Protein AF-E3NFJ3-F1 (afdb_monomer)

Nearest PDB structures (foldseek):
  9im6-assembly1_A  TM=4.637E-01  e=1.149E+00  Homo sapiens
  8cwy-assembly1_A  TM=2.663E-01  e=2.391E-01  synthetic construct
  8cws-assembly1_A  TM=2.718E-01  e=5.585E-01  synthetic construct
  6zwm-assembly1_B  TM=4.476E-01  e=6.543E+00  Homo sapiens
  5gm6-assembly1_G  TM=2.918E-01  e=2.684E+00  Saccharomyces cerevisiae S288C

Structure (mmCIF, N/CA/C/O backbone):
data_AF-E3NFJ3-F1
#
_entry.id   AF-E3NFJ3-F1
#
loop_
_atom_site.group_PDB
_atom_site.id
_atom_site.type_symbol
_atom_site.label_atom_id
_atom_site.label_alt_id
_atom_site.label_comp_id
_atom_site.label_asym_id
_atom_site.label_entity_id
_atom_site.label_seq_id
_atom_site.pdbx_PDB_ins_code
_atom_site.Cartn_x
_atom_site.Cartn_y
_atom_site.Cartn_z
_atom_site.occupancy
_atom_site.B_iso_or_equiv
_atom_site.auth_seq_id
_atom_site.auth_comp_id
_atom_site.auth_asym_id
_atom_site.auth_atom_id
_atom_site.pdbx_PDB_model_num
ATOM 1 N N . MET A 1 1 ? 28.070 -15.810 -30.277 1.00 41.66 1 MET A N 1
ATOM 2 C CA . MET A 1 1 ? 27.897 -14.405 -30.708 1.00 41.66 1 MET A CA 1
ATOM 3 C C . MET A 1 1 ? 27.919 -13.532 -29.461 1.00 41.66 1 MET A C 1
ATOM 5 O O . MET A 1 1 ? 27.018 -13.670 -28.642 1.00 41.66 1 MET A O 1
ATOM 9 N N . ASN A 1 2 ? 28.957 -12.712 -29.274 1.00 50.41 2 ASN A N 1
ATOM 10 C CA . ASN A 1 2 ? 29.049 -11.770 -28.152 1.00 50.41 2 ASN A CA 1
ATOM 11 C C . ASN A 1 2 ? 28.248 -10.509 -28.496 1.00 50.41 2 ASN A C 1
ATOM 13 O O . ASN A 1 2 ? 28.784 -9.581 -29.091 1.00 50.41 2 ASN A O 1
ATOM 17 N N . THR A 1 3 ? 26.953 -10.505 -28.185 1.00 58.72 3 THR A N 1
ATOM 18 C CA . THR A 1 3 ? 26.122 -9.296 -28.274 1.00 58.72 3 THR A CA 1
ATOM 19 C C . THR A 1 3 ? 26.586 -8.298 -27.212 1.00 58.72 3 THR A C 1
ATOM 21 O O . THR A 1 3 ? 26.688 -8.667 -26.040 1.00 58.72 3 THR A O 1
ATOM 24 N N . THR A 1 4 ? 26.886 -7.056 -27.595 1.00 70.38 4 THR A N 1
ATOM 25 C CA . THR A 1 4 ? 27.312 -6.019 -26.637 1.00 70.38 4 THR A CA 1
ATOM 26 C C . THR A 1 4 ? 26.112 -5.436 -25.880 1.00 70.38 4 THR A C 1
ATOM 28 O O . THR A 1 4 ? 24.972 -5.500 -26.343 1.00 70.38 4 THR A O 1
ATOM 31 N N . ILE A 1 5 ? 26.360 -4.848 -24.702 1.00 69.69 5 ILE A N 1
ATOM 32 C CA . ILE A 1 5 ? 25.340 -4.128 -23.910 1.00 69.69 5 ILE A CA 1
ATOM 33 C C . ILE A 1 5 ? 24.635 -3.071 -24.772 1.00 69.69 5 ILE A C 1
ATOM 35 O O . ILE A 1 5 ? 23.415 -2.949 -24.718 1.00 69.69 5 ILE A O 1
ATOM 39 N N . GLU A 1 6 ? 25.390 -2.347 -25.597 1.00 74.69 6 GLU A N 1
ATOM 40 C CA . GLU A 1 6 ? 24.879 -1.316 -26.506 1.00 74.69 6 GLU A CA 1
ATOM 41 C C . GLU A 1 6 ? 23.915 -1.898 -27.540 1.00 74.69 6 GLU A C 1
ATOM 43 O O . GLU A 1 6 ? 22.784 -1.438 -27.630 1.00 74.69 6 GLU A O 1
ATOM 48 N N . GLN A 1 7 ? 24.273 -3.003 -28.202 1.00 73.19 7 GLN A N 1
ATOM 49 C CA . GLN A 1 7 ? 23.385 -3.666 -29.166 1.00 73.19 7 GLN A CA 1
ATOM 50 C C . GLN A 1 7 ? 22.064 -4.130 -28.534 1.00 73.19 7 GLN A C 1
ATOM 52 O O . GLN A 1 7 ? 21.003 -4.034 -29.160 1.00 73.19 7 GLN A O 1
ATOM 57 N N . CYS A 1 8 ? 22.102 -4.616 -27.288 1.00 72.44 8 CYS A N 1
ATOM 58 C CA . CYS A 1 8 ? 20.892 -4.965 -26.537 1.00 72.44 8 CYS A CA 1
ATOM 59 C C . CYS A 1 8 ? 20.028 -3.728 -26.249 1.00 72.44 8 CYS A C 1
ATOM 61 O O . CYS A 1 8 ? 18.805 -3.775 -26.399 1.00 72.44 8 CYS A O 1
ATOM 63 N N . LEU A 1 9 ? 20.655 -2.623 -25.843 1.00 78.25 9 LEU A N 1
ATOM 64 C CA . LEU A 1 9 ? 19.973 -1.370 -25.529 1.00 78.25 9 LEU A CA 1
ATOM 65 C C . LEU A 1 9 ? 19.400 -0.687 -26.778 1.00 78.25 9 LEU A C 1
ATOM 67 O O . LEU A 1 9 ? 18.309 -0.126 -26.686 1.00 78.25 9 LEU A O 1
ATOM 71 N N . ASP A 1 10 ? 20.089 -0.746 -27.912 1.00 80.06 10 ASP A N 1
ATOM 72 C CA . ASP A 1 10 ? 19.642 -0.184 -29.192 1.00 80.06 10 ASP A CA 1
ATOM 73 C C . ASP A 1 10 ? 18.473 -0.985 -29.761 1.00 80.06 10 ASP A C 1
ATOM 75 O O . ASP A 1 10 ? 17.473 -0.419 -30.205 1.00 80.06 10 ASP A O 1
ATOM 79 N N . SER A 1 11 ? 18.547 -2.317 -29.657 1.00 76.25 11 SER A N 1
ATOM 80 C CA . SER A 1 11 ? 17.426 -3.194 -30.000 1.00 76.25 11 SER A CA 1
ATOM 81 C C . SER A 1 11 ? 16.201 -2.852 -29.152 1.00 76.25 11 SER A C 1
ATOM 83 O O . SER A 1 11 ? 15.100 -2.710 -29.680 1.00 76.25 11 SER A O 1
ATOM 85 N N . LEU A 1 12 ? 16.382 -2.673 -27.839 1.00 77.62 12 LEU A N 1
ATOM 86 C CA . LEU A 1 12 ? 15.290 -2.310 -26.937 1.00 77.62 12 LEU A CA 1
ATOM 87 C C . LEU A 1 12 ? 14.670 -0.951 -27.297 1.00 77.62 12 LEU A C 1
ATOM 89 O O . LEU A 1 12 ? 13.445 -0.853 -27.322 1.00 77.62 12 LEU A O 1
ATOM 93 N N . ASP A 1 13 ? 15.478 0.066 -27.613 1.00 79.12 13 ASP A N 1
ATOM 94 C CA . ASP A 1 13 ? 14.967 1.370 -28.066 1.00 79.12 13 ASP A CA 1
ATOM 95 C C . ASP A 1 13 ? 14.170 1.241 -29.356 1.00 79.12 13 ASP A C 1
ATOM 97 O O . ASP A 1 13 ? 13.070 1.782 -29.452 1.00 79.12 13 ASP A O 1
ATOM 101 N N . TYR A 1 14 ? 14.689 0.496 -30.334 1.00 79.00 14 TYR A N 1
ATOM 102 C CA . TYR A 1 14 ? 13.983 0.252 -31.584 1.00 79.00 14 TYR A CA 1
ATOM 103 C C . TYR A 1 14 ? 12.597 -0.356 -31.325 1.00 79.00 14 TYR A C 1
ATOM 105 O O . TYR A 1 14 ? 11.598 0.148 -31.843 1.00 79.00 14 TYR A O 1
ATOM 113 N N . TYR A 1 15 ? 12.499 -1.391 -30.488 1.00 74.31 15 TYR A N 1
ATOM 114 C CA . TYR A 1 15 ? 11.209 -2.021 -30.195 1.00 74.31 15 TYR A CA 1
ATOM 115 C C . TYR A 1 15 ? 10.278 -1.123 -29.376 1.00 74.31 15 TYR A C 1
ATOM 117 O O . TYR A 1 15 ? 9.091 -1.039 -29.695 1.00 74.31 15 TYR A O 1
ATOM 125 N N . LEU A 1 16 ? 10.786 -0.427 -28.352 1.00 75.38 16 LEU A N 1
ATOM 126 C CA . LEU A 1 16 ? 9.976 0.486 -27.539 1.00 75.38 16 LEU A CA 1
ATOM 127 C C . LEU A 1 16 ? 9.419 1.640 -28.380 1.00 75.38 16 LEU A C 1
ATOM 129 O O . LEU A 1 16 ? 8.233 1.942 -28.263 1.00 75.38 16 LEU A O 1
ATOM 133 N N . ASN A 1 17 ? 10.238 2.231 -29.252 1.00 75.44 17 ASN A N 1
ATOM 134 C CA . ASN A 1 17 ? 9.852 3.379 -30.074 1.00 75.44 17 ASN A CA 1
ATOM 135 C C . ASN A 1 17 ? 8.872 3.010 -31.188 1.00 75.44 17 ASN A C 1
ATOM 137 O O . ASN A 1 17 ? 7.963 3.781 -31.480 1.00 75.44 17 ASN A O 1
ATOM 141 N N . ASN A 1 18 ? 9.045 1.847 -31.819 1.00 72.06 18 ASN A N 1
ATOM 142 C CA . ASN A 1 18 ? 8.205 1.477 -32.954 1.00 72.06 18 ASN A CA 1
ATOM 143 C C . ASN A 1 18 ? 6.936 0.738 -32.522 1.00 72.06 18 ASN A C 1
ATOM 145 O O . ASN A 1 18 ? 5.888 0.899 -33.145 1.00 72.06 18 ASN A O 1
ATOM 149 N N . TRP A 1 19 ? 7.035 -0.162 -31.540 1.00 66.88 19 TRP A N 1
ATOM 150 C CA . TRP A 1 19 ? 5.974 -1.139 -31.259 1.00 66.88 19 TRP A CA 1
ATOM 151 C C . TRP A 1 19 ? 5.353 -0.951 -29.874 1.00 66.88 19 TRP A C 1
ATOM 153 O O . TRP A 1 19 ? 4.269 -1.478 -29.618 1.00 66.88 19 TRP A O 1
ATOM 163 N N . GLY A 1 20 ? 5.998 -0.194 -28.980 1.00 66.25 20 GLY A N 1
ATOM 164 C CA . GLY A 1 20 ? 5.575 -0.085 -27.589 1.00 66.25 20 GLY A CA 1
ATOM 165 C C . GLY A 1 20 ? 5.581 -1.439 -26.865 1.00 66.25 20 GLY A C 1
ATOM 166 O O . GLY A 1 20 ? 6.017 -2.455 -27.400 1.00 66.25 20 GLY A O 1
ATOM 167 N N . PHE A 1 21 ? 5.066 -1.497 -25.635 1.00 64.19 21 PHE A N 1
ATOM 168 C CA . PHE A 1 21 ? 5.011 -2.726 -24.824 1.00 64.19 21 PHE A CA 1
ATOM 169 C C . PHE A 1 21 ? 3.897 -3.687 -25.281 1.00 64.19 21 PHE A C 1
ATOM 171 O O . PHE A 1 21 ? 2.962 -4.017 -24.548 1.00 64.19 21 PHE A O 1
ATOM 178 N N . GLN A 1 22 ? 3.968 -4.143 -26.527 1.00 62.28 22 GLN A N 1
ATOM 179 C CA . GLN A 1 22 ? 3.107 -5.211 -27.018 1.00 62.28 22 GLN A CA 1
ATOM 180 C C . GLN A 1 22 ? 3.568 -6.562 -26.455 1.00 62.28 22 GLN A C 1
ATOM 182 O O . GLN A 1 22 ? 4.749 -6.912 -26.523 1.00 62.28 22 GLN A O 1
ATOM 187 N N . HIS A 1 23 ? 2.601 -7.332 -25.939 1.00 56.50 23 HIS A N 1
ATOM 188 C CA . HIS A 1 23 ? 2.754 -8.661 -25.324 1.00 56.50 23 HIS A CA 1
ATOM 189 C C . HIS A 1 23 ? 3.773 -9.567 -26.026 1.00 56.50 23 HIS A C 1
ATOM 191 O O . HIS A 1 23 ? 4.557 -10.252 -25.379 1.00 56.50 23 HIS A O 1
ATOM 197 N N . LYS A 1 24 ? 3.741 -9.602 -27.364 1.00 60.72 24 LYS A N 1
ATOM 198 C CA . LYS A 1 24 ? 4.475 -10.592 -28.159 1.00 60.72 24 LYS A CA 1
ATOM 199 C C . LYS A 1 24 ? 5.973 -10.307 -28.293 1.00 60.72 24 LYS A C 1
ATOM 201 O O . LYS A 1 24 ? 6.696 -11.218 -28.676 1.00 60.72 24 LYS A O 1
ATOM 206 N N . THR A 1 25 ? 6.435 -9.095 -27.975 1.00 61.94 25 THR A N 1
ATOM 207 C CA . THR A 1 25 ? 7.795 -8.674 -28.350 1.00 61.94 25 THR A CA 1
ATOM 208 C C . THR A 1 25 ? 8.612 -8.190 -27.161 1.00 61.94 25 THR A C 1
ATOM 210 O O . THR A 1 25 ? 9.701 -8.702 -26.932 1.00 61.94 25 THR A O 1
ATOM 213 N N . ILE A 1 26 ? 8.102 -7.260 -26.347 1.00 65.69 26 ILE A N 1
ATOM 214 C CA . ILE A 1 26 ? 8.951 -6.612 -25.330 1.00 65.69 26 ILE A CA 1
ATOM 215 C C . ILE A 1 26 ? 9.138 -7.465 -24.075 1.00 65.69 26 ILE A C 1
ATOM 217 O O . ILE A 1 26 ? 10.261 -7.581 -23.590 1.00 65.69 26 ILE A O 1
ATOM 221 N N . ALA A 1 27 ? 8.082 -8.106 -23.570 1.00 66.56 27 ALA A N 1
ATOM 222 C CA . ALA A 1 27 ? 8.189 -8.969 -22.393 1.00 66.56 27 ALA A CA 1
ATOM 223 C C . ALA A 1 27 ? 9.179 -10.140 -22.606 1.00 66.56 27 ALA A C 1
ATOM 225 O O . ALA A 1 27 ? 10.063 -10.313 -21.765 1.00 66.56 27 ALA A O 1
ATOM 226 N N . PRO A 1 28 ? 9.151 -10.876 -23.741 1.00 67.44 28 PRO A N 1
ATOM 227 C CA . PRO A 1 28 ? 10.162 -11.893 -24.043 1.00 67.44 28 PRO A CA 1
ATOM 228 C C . PRO A 1 28 ? 11.580 -11.338 -24.202 1.00 67.44 28 PRO A C 1
ATOM 230 O O . PRO A 1 28 ? 12.531 -12.003 -23.803 1.00 67.44 28 PRO A O 1
ATOM 233 N N . LEU A 1 29 ? 11.744 -10.133 -24.763 1.00 65.12 29 LEU A N 1
ATOM 234 C CA . LEU A 1 29 ? 13.059 -9.496 -24.890 1.00 65.12 29 LEU A CA 1
ATOM 235 C C . LEU A 1 29 ? 13.643 -9.158 -23.520 1.00 65.12 29 LEU A C 1
ATOM 237 O O . LEU A 1 29 ? 14.787 -9.502 -23.239 1.00 65.12 29 LEU A O 1
ATOM 241 N N . VAL A 1 30 ? 12.849 -8.540 -22.647 1.00 65.75 30 VAL A N 1
ATOM 242 C CA . VAL A 1 30 ? 13.262 -8.224 -21.276 1.00 65.75 30 VAL A CA 1
ATOM 243 C C . VAL A 1 30 ? 13.543 -9.497 -20.479 1.00 65.75 30 VAL A C 1
ATOM 245 O O . VAL A 1 30 ? 14.563 -9.577 -19.800 1.00 65.75 30 VAL A O 1
ATOM 248 N N . TYR A 1 31 ? 12.689 -10.514 -20.600 1.00 66.44 31 TYR A N 1
ATOM 249 C CA . TYR A 1 31 ? 12.883 -11.805 -19.942 1.00 66.44 31 TYR A CA 1
ATOM 250 C C . TYR A 1 31 ? 14.124 -12.541 -20.468 1.00 66.44 31 TYR A C 1
ATOM 252 O O . TYR A 1 31 ? 14.910 -13.081 -19.697 1.00 66.44 31 TYR A O 1
ATOM 260 N N . GLY A 1 32 ? 14.367 -12.504 -21.779 1.00 63.25 32 GLY A N 1
ATOM 261 C CA . GLY A 1 32 ? 15.580 -13.044 -22.389 1.00 63.25 32 GLY A CA 1
ATOM 262 C C . GLY A 1 32 ? 16.844 -12.309 -21.940 1.00 63.25 32 GLY A C 1
ATOM 263 O O . GLY A 1 32 ? 17.877 -12.946 -21.737 1.00 63.25 32 GLY A O 1
ATOM 264 N N . ILE A 1 33 ? 16.772 -10.988 -21.740 1.00 63.41 33 ILE A N 1
ATOM 265 C CA . ILE A 1 33 ? 17.858 -10.206 -21.135 1.00 63.41 33 ILE A CA 1
ATOM 266 C C . ILE A 1 33 ? 18.063 -10.650 -19.683 1.00 63.41 33 ILE A C 1
ATOM 268 O O . ILE A 1 33 ? 19.189 -10.978 -19.329 1.00 63.41 33 ILE A O 1
ATOM 272 N N . HIS A 1 34 ? 17.000 -10.760 -18.883 1.00 63.62 34 HIS A N 1
ATOM 273 C CA . HIS A 1 34 ? 17.054 -11.233 -17.495 1.00 63.62 34 HIS A CA 1
ATOM 274 C C . HIS A 1 34 ? 17.707 -12.624 -17.366 1.00 63.62 34 HIS A C 1
ATOM 276 O O . HIS A 1 34 ? 18.658 -12.785 -16.605 1.00 63.62 34 HIS A O 1
ATOM 282 N N . LEU A 1 35 ? 17.299 -13.597 -18.188 1.00 62.97 35 LEU A N 1
ATOM 283 C CA . LEU A 1 35 ? 17.881 -14.947 -18.201 1.00 62.97 35 LEU A CA 1
ATOM 284 C C . LEU A 1 35 ? 19.352 -14.979 -18.646 1.00 62.97 35 LEU A C 1
ATOM 286 O O . LEU A 1 35 ? 20.128 -15.819 -18.190 1.00 62.97 35 LEU A O 1
ATOM 290 N N . LYS A 1 36 ? 19.755 -14.094 -19.566 1.00 56.88 36 LYS A N 1
ATOM 291 C CA . LYS A 1 36 ? 21.165 -13.956 -19.970 1.00 56.88 36 LYS A CA 1
ATOM 292 C C . LYS A 1 36 ? 22.000 -13.267 -18.893 1.00 56.88 36 LYS A C 1
ATOM 294 O O . LYS A 1 36 ? 23.184 -13.563 -18.759 1.00 56.88 36 LYS A O 1
ATOM 299 N N . VAL A 1 37 ? 21.379 -12.370 -18.136 1.00 56.59 37 VAL A N 1
ATOM 300 C CA . VAL A 1 37 ? 21.983 -11.611 -17.042 1.00 56.59 37 VAL A CA 1
ATOM 301 C C . VAL A 1 37 ? 22.321 -12.525 -15.861 1.00 56.59 37 VAL A C 1
ATOM 303 O O . VAL A 1 37 ? 23.431 -12.443 -15.344 1.00 56.59 37 VAL A O 1
ATOM 306 N N . GLU A 1 38 ? 21.459 -13.478 -15.503 1.00 55.44 38 GLU A N 1
ATOM 307 C CA . GLU A 1 38 ? 21.757 -14.471 -14.451 1.00 55.44 38 GLU A CA 1
ATOM 308 C C . GLU A 1 38 ? 23.003 -15.337 -14.736 1.00 55.44 38 GLU A C 1
ATOM 310 O O . GLU A 1 38 ? 23.510 -16.010 -13.842 1.00 55.44 38 GLU A O 1
ATOM 315 N N . ARG A 1 39 ? 23.518 -15.327 -15.974 1.00 53.91 39 ARG A N 1
ATOM 316 C CA . ARG A 1 39 ? 24.605 -16.199 -16.442 1.00 53.91 39 ARG A CA 1
ATOM 317 C C . ARG A 1 39 ? 25.907 -15.464 -16.812 1.00 53.91 39 ARG A C 1
ATOM 319 O O . ARG A 1 39 ? 26.784 -16.095 -17.399 1.00 53.91 39 ARG A O 1
ATOM 326 N N . ALA A 1 40 ? 26.053 -14.163 -16.527 1.00 51.78 40 ALA A N 1
ATOM 327 C CA . ALA A 1 40 ? 27.181 -13.342 -17.011 1.00 51.78 40 ALA A CA 1
ATOM 328 C C . ALA A 1 40 ? 27.872 -12.479 -15.926 1.00 51.78 40 ALA A C 1
ATOM 330 O O . ALA A 1 40 ? 27.397 -12.374 -14.802 1.00 51.78 40 ALA A O 1
ATOM 331 N N . THR A 1 41 ? 29.004 -11.843 -16.272 1.00 50.97 41 THR A N 1
ATOM 332 C CA . THR A 1 41 ? 29.883 -11.082 -15.349 1.00 50.97 41 THR A CA 1
ATOM 333 C C . THR A 1 41 ? 29.580 -9.573 -15.250 1.00 50.97 41 THR A C 1
ATOM 335 O O . THR A 1 41 ? 30.045 -8.930 -14.317 1.00 50.97 41 THR A O 1
ATOM 338 N N . TYR A 1 42 ? 28.775 -8.992 -16.159 1.00 55.03 42 TYR A N 1
ATOM 339 C CA . TYR A 1 42 ? 28.369 -7.563 -16.127 1.00 55.03 42 TYR A CA 1
ATOM 340 C C . TYR A 1 42 ? 26.842 -7.324 -16.234 1.00 55.03 42 TYR A C 1
ATOM 342 O O . TYR A 1 42 ? 26.387 -6.560 -17.090 1.00 55.03 42 TYR A O 1
ATOM 350 N N . PRO A 1 43 ? 26.001 -7.963 -15.403 1.00 70.69 43 PRO A N 1
ATOM 351 C CA . PRO A 1 43 ? 24.593 -8.158 -15.750 1.00 70.69 43 PRO A CA 1
ATOM 352 C C . PRO A 1 43 ? 23.679 -7.036 -15.272 1.00 70.69 43 PRO A C 1
ATOM 354 O O . PRO A 1 43 ? 22.726 -6.640 -15.937 1.00 70.69 43 PRO A O 1
ATOM 357 N N . GLU A 1 44 ? 23.988 -6.508 -14.098 1.00 77.12 44 GLU A N 1
ATOM 358 C CA . GLU A 1 44 ? 23.056 -5.694 -13.335 1.00 77.12 44 GLU A CA 1
ATOM 359 C C . GLU A 1 44 ? 22.985 -4.252 -13.859 1.00 77.12 44 GLU A C 1
ATOM 361 O O . GLU A 1 44 ? 21.918 -3.644 -13.891 1.00 77.12 44 GLU A O 1
ATOM 366 N N . GLU A 1 45 ? 24.097 -3.724 -14.381 1.00 80.94 45 GLU A N 1
ATOM 367 C CA . GLU A 1 45 ? 24.129 -2.413 -15.042 1.00 80.94 45 GLU A CA 1
ATOM 368 C C . GLU A 1 45 ? 23.260 -2.390 -16.307 1.00 80.94 45 GLU A C 1
ATOM 370 O O . GLU A 1 45 ? 22.551 -1.416 -16.570 1.00 80.94 45 GLU A O 1
ATOM 375 N N . LEU A 1 46 ? 23.273 -3.483 -17.079 1.00 78.31 46 LEU A N 1
ATOM 376 C CA . LEU A 1 46 ? 22.393 -3.641 -18.233 1.00 78.31 46 LEU A CA 1
ATOM 377 C C . LEU A 1 46 ? 20.926 -3.681 -17.784 1.00 78.31 46 LEU A C 1
ATOM 379 O O . LEU A 1 46 ? 20.107 -2.982 -18.376 1.00 78.31 46 LEU A O 1
ATOM 383 N N . MET A 1 47 ? 20.600 -4.410 -16.711 1.00 79.44 47 MET A N 1
ATOM 384 C CA . MET A 1 47 ? 19.233 -4.475 -16.172 1.00 79.44 47 MET A CA 1
ATOM 385 C C . MET A 1 47 ? 18.708 -3.110 -15.727 1.00 79.44 47 MET A C 1
ATOM 387 O O . MET A 1 47 ? 17.573 -2.756 -16.046 1.00 79.44 47 MET A O 1
ATOM 391 N N . ILE A 1 48 ? 19.537 -2.310 -15.057 1.00 85.81 48 ILE A N 1
ATOM 392 C CA . ILE A 1 48 ? 19.170 -0.956 -14.620 1.00 85.81 48 ILE A CA 1
ATOM 393 C C . ILE A 1 48 ? 18.944 -0.040 -15.824 1.00 85.81 48 ILE A C 1
ATOM 395 O O . ILE A 1 48 ? 17.947 0.684 -15.871 1.00 85.81 48 ILE A O 1
ATOM 399 N N . LYS A 1 49 ? 19.817 -0.101 -16.838 1.00 85.81 49 LYS A N 1
ATOM 400 C CA . LYS A 1 49 ? 19.646 0.669 -18.081 1.00 85.81 49 LYS A CA 1
ATOM 401 C C . LYS A 1 49 ? 18.389 0.243 -18.844 1.00 85.81 49 LYS A C 1
ATOM 403 O O . LYS A 1 49 ? 17.646 1.109 -19.309 1.00 85.81 49 LYS A O 1
ATOM 408 N N . CYS A 1 50 ? 18.110 -1.058 -18.927 1.00 80.75 50 CYS A N 1
ATOM 409 C CA . CYS A 1 50 ? 16.884 -1.590 -19.519 1.00 80.75 50 CYS A CA 1
ATOM 410 C C . CYS A 1 50 ? 15.641 -1.103 -18.767 1.00 80.75 50 CYS A C 1
ATOM 412 O O . CYS A 1 50 ? 14.743 -0.546 -19.395 1.00 80.75 50 CYS A O 1
ATOM 414 N N . LEU A 1 51 ? 15.611 -1.225 -17.435 1.00 85.94 51 LEU A N 1
ATOM 415 C CA . LEU A 1 51 ? 14.524 -0.706 -16.599 1.00 85.94 51 LEU A CA 1
ATOM 416 C C . LEU A 1 51 ? 14.319 0.796 -16.836 1.00 85.94 51 LEU A C 1
ATOM 418 O O . LEU A 1 51 ? 13.195 1.254 -17.038 1.00 85.94 51 LEU A O 1
ATOM 422 N N . GLY A 1 52 ? 15.409 1.556 -16.905 1.00 87.81 52 GLY A N 1
ATOM 423 C CA . GLY A 1 52 ? 15.378 2.979 -17.207 1.00 87.81 52 GLY A CA 1
ATOM 424 C C . GLY A 1 52 ? 14.766 3.321 -18.570 1.00 87.81 52 GLY A C 1
ATOM 425 O O . GLY A 1 52 ? 14.024 4.301 -18.670 1.00 87.81 52 GLY A O 1
ATOM 426 N N . LYS A 1 53 ? 15.044 2.527 -19.611 1.00 84.38 53 LYS A N 1
ATOM 427 C CA . LYS A 1 53 ? 14.444 2.676 -20.952 1.00 84.38 53 LYS A CA 1
ATOM 428 C C . LYS A 1 53 ? 12.962 2.306 -20.960 1.00 84.38 53 LYS A C 1
ATOM 430 O O . LYS A 1 53 ? 12.152 3.051 -21.506 1.00 84.38 53 LYS A O 1
ATOM 435 N N . VAL A 1 54 ? 12.592 1.220 -20.281 1.00 80.81 54 VAL A N 1
ATOM 436 C CA . VAL A 1 54 ? 11.192 0.809 -20.103 1.00 80.81 54 VAL A CA 1
ATOM 437 C C . VAL A 1 54 ? 10.374 1.911 -19.419 1.00 80.81 54 VAL A C 1
ATOM 439 O O . VAL A 1 54 ? 9.300 2.265 -19.900 1.00 80.81 54 VAL A O 1
ATOM 442 N N . ILE A 1 55 ? 10.897 2.503 -18.341 1.00 84.38 55 ILE A N 1
ATOM 443 C CA . ILE A 1 55 ? 10.239 3.604 -17.623 1.00 84.38 55 ILE A CA 1
ATOM 444 C C . ILE A 1 55 ? 10.061 4.837 -18.520 1.00 84.38 55 ILE A C 1
ATOM 446 O O . ILE A 1 55 ? 9.001 5.457 -18.495 1.00 84.38 55 ILE A O 1
ATOM 450 N N . LYS A 1 56 ? 11.060 5.186 -19.339 1.00 81.75 56 LYS A N 1
ATOM 451 C CA . LYS A 1 56 ? 10.934 6.297 -20.299 1.00 81.75 56 LYS A CA 1
ATOM 452 C C . LYS A 1 56 ? 9.829 6.040 -21.324 1.00 81.75 56 LYS A C 1
ATOM 454 O O . LYS A 1 56 ? 8.999 6.908 -21.557 1.00 81.75 56 LYS A O 1
ATOM 459 N N . ALA A 1 57 ? 9.772 4.839 -21.896 1.00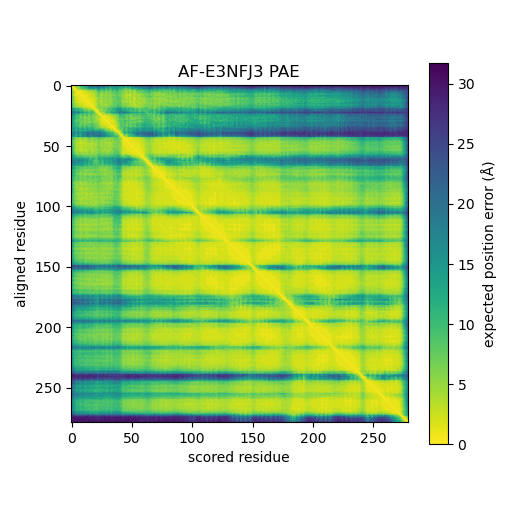 76.62 57 ALA A N 1
ATOM 460 C CA . ALA A 1 57 ? 8.722 4.482 -22.850 1.00 76.62 57 ALA A CA 1
ATOM 461 C C . ALA A 1 57 ? 7.317 4.520 -22.224 1.00 76.62 57 ALA A C 1
ATOM 463 O O . ALA A 1 57 ? 6.347 4.913 -22.875 1.00 76.62 57 ALA A O 1
ATOM 464 N N . ILE A 1 58 ? 7.206 4.134 -20.950 1.00 74.81 58 ILE A N 1
ATOM 465 C CA . ILE A 1 58 ? 5.982 4.280 -20.161 1.00 74.81 58 ILE A CA 1
ATOM 466 C C . ILE A 1 58 ? 5.563 5.758 -20.054 1.00 74.81 58 ILE A C 1
ATOM 468 O O . ILE A 1 58 ? 4.391 6.068 -20.274 1.00 74.81 58 ILE A O 1
ATOM 472 N N . ASP A 1 59 ? 6.505 6.652 -19.739 1.00 73.88 59 ASP A N 1
ATOM 473 C CA . ASP A 1 59 ? 6.260 8.094 -19.572 1.00 73.88 59 ASP A CA 1
ATOM 474 C C . ASP A 1 59 ? 5.775 8.757 -20.872 1.00 73.88 59 ASP A C 1
ATOM 476 O O . ASP A 1 59 ? 4.866 9.583 -20.852 1.00 73.88 59 ASP A O 1
ATOM 480 N N . TYR A 1 60 ? 6.277 8.306 -22.026 1.00 71.50 60 TYR A N 1
ATOM 481 C CA . TYR A 1 60 ? 5.844 8.777 -23.349 1.00 71.50 60 TYR A CA 1
ATOM 482 C C . TYR A 1 60 ? 4.453 8.283 -23.789 1.00 71.50 60 TYR A C 1
ATOM 484 O O . TYR A 1 60 ? 4.057 8.468 -24.938 1.00 71.50 60 TYR A O 1
ATOM 492 N N . GLY A 1 61 ? 3.673 7.678 -22.888 1.00 62.59 61 GLY A N 1
ATOM 493 C CA . GLY A 1 61 ? 2.263 7.380 -23.139 1.00 62.59 61 GLY A CA 1
ATOM 494 C C . GLY A 1 61 ? 2.025 6.145 -24.004 1.00 62.59 61 GLY A C 1
ATOM 495 O O . GLY A 1 61 ? 0.959 6.021 -24.614 1.00 62.59 61 GLY A O 1
ATOM 496 N N . THR A 1 62 ? 2.984 5.214 -24.041 1.00 63.38 62 THR A N 1
ATOM 497 C CA . THR A 1 62 ? 2.836 3.940 -24.755 1.00 63.38 62 THR A CA 1
ATOM 498 C C . THR A 1 62 ? 1.514 3.258 -24.372 1.00 63.38 62 THR A C 1
ATOM 500 O O . THR A 1 62 ? 1.248 2.972 -23.200 1.00 63.38 62 THR A O 1
ATOM 503 N N . LYS A 1 63 ? 0.647 3.011 -25.364 1.00 58.72 63 LYS A N 1
ATOM 504 C CA . LYS A 1 63 ? -0.661 2.375 -25.154 1.00 58.72 63 LYS A CA 1
ATOM 505 C C . LYS A 1 63 ? -0.490 0.859 -25.054 1.00 58.72 63 LYS A C 1
ATOM 507 O O . LYS A 1 63 ? -0.155 0.186 -26.022 1.00 58.72 63 LYS A O 1
ATOM 512 N N . PHE A 1 64 ? -0.734 0.323 -23.863 1.00 59.12 64 PHE A N 1
ATOM 513 C CA . PHE A 1 64 ? -0.730 -1.114 -23.604 1.00 59.12 64 PHE A CA 1
ATOM 514 C C . PHE A 1 64 ? -2.075 -1.703 -24.030 1.00 59.12 64 PHE A C 1
ATOM 516 O O . PHE A 1 64 ? -3.068 -1.539 -23.324 1.00 59.12 64 PHE A O 1
ATOM 523 N N . ASN A 1 65 ? -2.113 -2.397 -25.168 1.00 54.34 65 ASN A N 1
ATOM 524 C CA . ASN A 1 65 ? -3.323 -3.104 -25.609 1.00 54.34 65 ASN A CA 1
ATOM 525 C C . ASN A 1 65 ? -3.646 -4.312 -24.712 1.00 54.34 65 ASN A C 1
ATOM 527 O O . ASN A 1 65 ? -4.789 -4.749 -24.643 1.00 54.34 65 ASN A O 1
ATOM 531 N N . TYR A 1 66 ? -2.643 -4.832 -24.000 1.00 63.59 66 TYR A N 1
ATOM 532 C CA . TYR A 1 66 ? -2.790 -5.898 -23.021 1.00 63.59 66 TYR A CA 1
ATOM 533 C C . TYR A 1 66 ? -1.815 -5.641 -21.867 1.00 63.59 66 TYR A C 1
ATOM 535 O O . TYR A 1 66 ? -0.616 -5.469 -22.078 1.00 63.59 66 TYR A O 1
ATOM 543 N N . VAL A 1 67 ? -2.355 -5.488 -20.656 1.00 69.50 67 VAL A N 1
ATOM 544 C CA . VAL A 1 67 ? -1.637 -4.887 -19.516 1.00 69.50 67 VAL A CA 1
ATOM 545 C C . VAL A 1 67 ? -0.958 -5.903 -18.601 1.00 69.50 67 VAL A C 1
ATOM 547 O O . VAL A 1 67 ? -0.097 -5.513 -17.818 1.00 69.50 67 VAL A O 1
ATOM 550 N N . ARG A 1 68 ? -1.302 -7.192 -18.693 1.00 73.94 68 ARG A N 1
ATOM 551 C CA . ARG A 1 68 ? -0.827 -8.227 -17.764 1.00 73.94 68 ARG A CA 1
ATOM 552 C C . ARG A 1 68 ? 0.694 -8.402 -17.793 1.00 73.94 68 ARG A C 1
ATOM 554 O O . ARG A 1 68 ? 1.339 -8.340 -16.756 1.00 73.94 68 ARG A O 1
ATOM 561 N N . GLU A 1 69 ? 1.264 -8.586 -18.968 1.00 72.94 69 GLU A N 1
ATOM 562 C CA . GLU A 1 69 ? 2.670 -8.917 -19.213 1.00 72.94 69 GLU A CA 1
ATOM 563 C C . GLU A 1 69 ? 3.570 -7.719 -18.970 1.00 72.94 69 GLU A C 1
ATOM 565 O O . GLU A 1 69 ? 4.589 -7.907 -18.320 1.00 72.94 69 GLU A O 1
ATOM 570 N N . PRO A 1 70 ? 3.201 -6.486 -19.369 1.00 72.06 70 PRO A N 1
ATOM 571 C CA . PRO A 1 70 ? 3.905 -5.301 -18.901 1.00 72.06 70 PRO A CA 1
ATOM 572 C C . PRO A 1 70 ? 4.037 -5.254 -17.375 1.00 72.06 70 PRO A C 1
ATOM 574 O O . PRO A 1 70 ? 5.123 -4.977 -16.873 1.00 72.06 70 PRO A O 1
ATOM 577 N N . PHE A 1 71 ? 2.966 -5.556 -16.631 1.00 77.69 71 PHE A N 1
ATOM 578 C CA . PHE A 1 71 ? 3.036 -5.582 -15.170 1.00 77.69 71 PHE A CA 1
ATOM 579 C C . PHE A 1 71 ? 3.867 -6.748 -14.646 1.00 77.69 71 PHE A C 1
ATOM 581 O O . PHE A 1 71 ? 4.729 -6.501 -13.816 1.00 77.69 71 PHE A O 1
ATOM 588 N N . LEU A 1 72 ? 3.685 -7.965 -15.162 1.00 78.19 72 LEU A N 1
ATOM 589 C CA . LEU A 1 72 ? 4.504 -9.127 -14.803 1.00 78.19 72 LEU A CA 1
ATOM 590 C 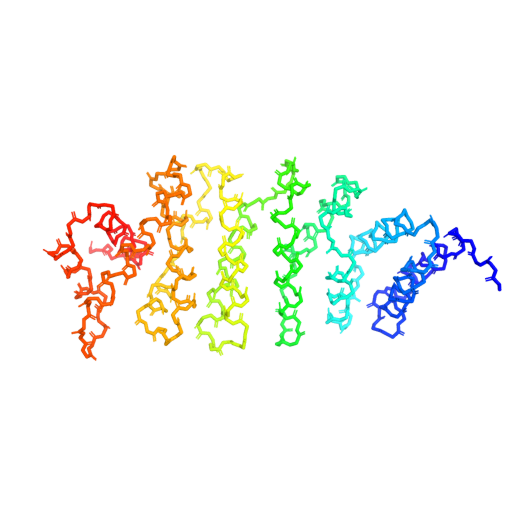C . LEU A 1 72 ? 6.000 -8.851 -15.026 1.00 78.19 72 LEU A C 1
ATOM 592 O O . LEU A 1 72 ? 6.797 -8.979 -14.104 1.00 78.19 72 LEU A O 1
ATOM 596 N N . THR A 1 73 ? 6.374 -8.383 -16.217 1.00 75.62 73 THR A N 1
ATOM 597 C CA . THR A 1 73 ? 7.760 -8.048 -16.561 1.00 75.62 73 THR A CA 1
ATOM 598 C C . THR A 1 73 ? 8.323 -6.961 -15.650 1.00 75.62 73 THR A C 1
ATOM 600 O O . THR A 1 73 ? 9.449 -7.084 -15.180 1.00 75.62 73 THR A O 1
ATOM 603 N N . LEU A 1 74 ? 7.558 -5.903 -15.363 1.00 80.50 74 LEU A N 1
ATOM 604 C CA . LEU A 1 74 ? 7.986 -4.874 -14.413 1.00 80.50 74 LEU A CA 1
ATOM 605 C C . LEU A 1 74 ? 8.142 -5.433 -12.997 1.00 80.50 74 LEU A C 1
ATOM 607 O O . LEU A 1 74 ? 9.106 -5.088 -12.322 1.00 80.50 74 LEU A O 1
ATOM 611 N N . THR A 1 75 ? 7.224 -6.291 -12.550 1.00 82.31 75 THR A N 1
ATOM 612 C CA . THR A 1 75 ? 7.308 -6.963 -11.252 1.00 82.31 75 THR A CA 1
ATOM 613 C C . THR A 1 75 ? 8.580 -7.802 -11.145 1.00 82.31 75 THR A C 1
ATOM 615 O O . THR A 1 75 ? 9.224 -7.761 -10.102 1.00 82.31 75 THR A O 1
ATOM 618 N N . ASP A 1 76 ? 8.973 -8.517 -12.197 1.00 77.44 76 ASP A N 1
ATOM 619 C CA . ASP A 1 76 ? 10.187 -9.344 -12.194 1.00 77.44 76 ASP A CA 1
ATOM 620 C C . ASP A 1 76 ? 11.468 -8.497 -12.271 1.00 77.44 76 ASP A C 1
ATOM 622 O O . ASP A 1 76 ? 12.472 -8.806 -11.630 1.00 77.44 76 ASP A O 1
ATOM 626 N N . LEU A 1 77 ? 11.425 -7.384 -13.010 1.00 79.25 77 LEU A N 1
ATOM 627 C CA . LEU A 1 77 ? 12.543 -6.448 -13.119 1.00 79.25 77 LEU A CA 1
ATOM 628 C C . LEU A 1 77 ? 12.810 -5.662 -11.836 1.00 79.25 77 LEU A C 1
ATOM 630 O O . LEU A 1 77 ? 13.955 -5.288 -11.592 1.00 79.25 77 LEU A O 1
ATOM 634 N N . ILE A 1 78 ? 11.773 -5.340 -11.066 1.00 85.94 78 ILE A N 1
ATOM 635 C CA . ILE A 1 78 ? 11.863 -4.382 -9.964 1.00 85.94 78 ILE A CA 1
ATOM 636 C C . ILE A 1 78 ? 12.133 -5.083 -8.632 1.00 85.94 78 ILE A C 1
ATOM 638 O O . ILE A 1 78 ? 11.291 -5.814 -8.100 1.00 85.94 78 ILE A O 1
ATOM 642 N N . ASP A 1 79 ? 13.284 -4.747 -8.058 1.00 86.38 79 ASP A N 1
ATOM 643 C CA . ASP A 1 79 ? 13.688 -5.011 -6.680 1.00 86.38 79 ASP A CA 1
ATOM 644 C C . ASP A 1 79 ? 14.294 -3.743 -6.049 1.00 86.38 79 ASP A C 1
ATOM 646 O O . ASP A 1 79 ? 14.516 -2.738 -6.731 1.00 86.38 79 ASP A O 1
ATOM 650 N N . GLU A 1 80 ? 14.544 -3.781 -4.739 1.00 87.50 80 GLU A N 1
ATOM 651 C CA . GLU A 1 80 ? 15.071 -2.635 -3.987 1.00 87.50 80 GLU A CA 1
ATOM 652 C C . GLU A 1 80 ? 16.402 -2.124 -4.561 1.00 87.50 80 GLU A C 1
ATOM 654 O O . GLU A 1 80 ? 16.568 -0.922 -4.772 1.00 87.50 80 GLU A O 1
ATOM 659 N N . HIS A 1 81 ? 17.322 -3.035 -4.893 1.00 88.56 81 HIS A N 1
ATOM 660 C CA . HIS A 1 81 ? 18.637 -2.695 -5.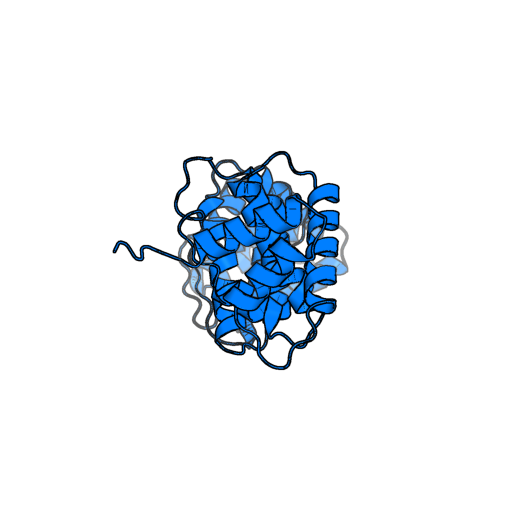435 1.00 88.56 81 HIS A CA 1
ATOM 661 C C . HIS A 1 81 ? 18.514 -1.899 -6.745 1.00 88.56 81 HIS A C 1
ATOM 663 O O . HIS A 1 81 ? 19.163 -0.865 -6.926 1.00 88.56 81 HIS A O 1
ATOM 669 N N . ARG A 1 82 ? 17.633 -2.320 -7.654 1.00 90.06 82 ARG A N 1
ATOM 670 C CA . ARG A 1 82 ? 17.409 -1.632 -8.934 1.00 90.06 82 ARG A CA 1
ATOM 671 C C . ARG A 1 82 ? 16.650 -0.324 -8.764 1.00 90.06 82 ARG A C 1
ATOM 673 O O . ARG A 1 82 ? 16.971 0.647 -9.451 1.00 90.06 82 ARG A O 1
ATOM 680 N N . LEU A 1 83 ? 15.689 -0.257 -7.839 1.00 92.25 83 LEU A N 1
ATOM 681 C CA . LEU A 1 83 ? 14.955 0.979 -7.535 1.00 92.25 83 LEU A CA 1
ATOM 682 C C . LEU A 1 83 ? 15.870 2.078 -6.979 1.00 92.25 83 LEU A C 1
ATOM 684 O O . LEU A 1 83 ? 15.673 3.253 -7.297 1.00 92.25 83 LEU A O 1
ATOM 688 N N . GLN A 1 84 ? 16.893 1.708 -6.208 1.00 92.12 84 GLN A N 1
ATOM 689 C CA . GLN A 1 84 ? 17.909 2.641 -5.710 1.00 92.12 84 GLN A CA 1
ATOM 690 C C . GLN A 1 84 ? 18.805 3.197 -6.823 1.00 92.12 84 GLN A C 1
ATOM 692 O O . GLN A 1 84 ? 19.291 4.324 -6.717 1.00 92.12 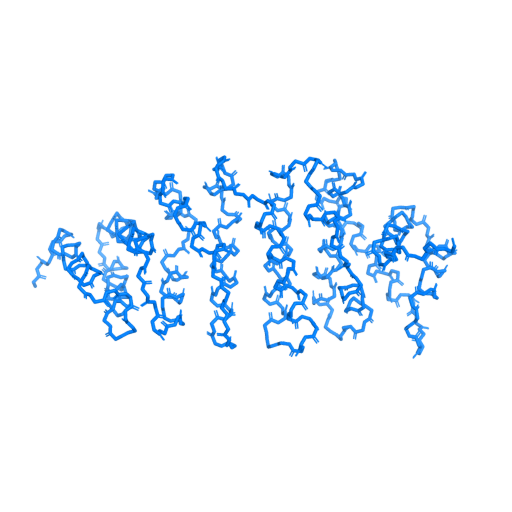84 GLN A O 1
ATOM 697 N N . ARG A 1 85 ? 19.000 2.435 -7.905 1.00 93.56 85 ARG A N 1
ATOM 698 C CA . ARG A 1 85 ? 19.942 2.771 -8.983 1.00 93.56 85 ARG A CA 1
ATOM 699 C C . ARG A 1 85 ? 19.305 3.437 -10.204 1.00 93.56 85 ARG A C 1
ATOM 701 O O . ARG A 1 85 ? 20.031 3.983 -11.033 1.00 93.56 85 ARG A O 1
ATOM 708 N N . ILE A 1 86 ? 17.976 3.459 -10.310 1.00 92.50 86 ILE A N 1
ATOM 709 C CA . ILE A 1 86 ? 17.281 4.308 -11.289 1.00 92.50 86 ILE A CA 1
ATOM 710 C C . ILE A 1 86 ? 17.263 5.779 -10.851 1.00 92.50 86 ILE A C 1
ATOM 712 O O . ILE A 1 86 ? 17.257 6.125 -9.662 1.00 92.50 86 ILE A O 1
ATOM 716 N N . THR A 1 87 ? 17.225 6.679 -11.830 1.00 92.44 87 THR A N 1
ATOM 717 C CA . THR A 1 87 ? 17.284 8.122 -11.579 1.00 92.44 87 THR A CA 1
ATOM 718 C C . THR A 1 87 ? 16.028 8.628 -10.852 1.00 92.44 87 THR A C 1
ATOM 720 O O . THR A 1 87 ? 14.950 8.038 -10.978 1.00 92.44 87 THR A O 1
ATOM 723 N N . PRO A 1 88 ? 16.100 9.769 -10.136 1.00 92.25 88 PRO A N 1
ATOM 724 C CA . PRO A 1 88 ? 14.915 10.394 -9.542 1.00 92.25 88 PRO A CA 1
ATOM 725 C C . PRO A 1 88 ? 13.797 10.684 -10.558 1.00 92.25 88 PRO A C 1
ATOM 727 O O . PRO A 1 88 ? 12.620 10.492 -10.258 1.00 92.25 88 PRO A O 1
ATOM 730 N N . SER A 1 89 ? 14.151 11.093 -11.783 1.00 91.25 89 SER A N 1
ATOM 731 C CA . SER A 1 89 ? 13.178 11.326 -12.860 1.00 91.25 89 SER A CA 1
ATOM 732 C C . SER A 1 89 ? 12.488 10.037 -13.313 1.00 91.25 89 SER A C 1
ATOM 734 O O . SER A 1 89 ? 11.278 10.039 -13.542 1.00 91.25 89 SER A O 1
ATOM 736 N N . GLN A 1 90 ? 13.216 8.920 -13.377 1.00 92.25 90 GLN A N 1
ATOM 737 C CA . GLN A 1 90 ? 12.642 7.604 -13.662 1.00 92.25 90 GLN A CA 1
ATOM 738 C C . GLN A 1 90 ? 11.702 7.156 -12.537 1.00 92.25 90 GLN A C 1
ATOM 740 O O . GLN A 1 90 ? 10.582 6.732 -12.817 1.00 92.25 90 GLN A O 1
ATOM 745 N N . ARG A 1 91 ? 12.091 7.328 -11.267 1.00 93.81 91 ARG A N 1
ATOM 746 C CA . ARG A 1 91 ? 11.208 7.039 -10.120 1.00 93.81 91 ARG A CA 1
ATOM 747 C C . ARG A 1 91 ? 9.904 7.829 -10.193 1.00 93.81 91 ARG A C 1
ATOM 749 O O . ARG A 1 91 ? 8.831 7.250 -10.045 1.00 93.81 91 ARG A O 1
ATOM 756 N N . LEU A 1 92 ? 9.981 9.127 -10.489 1.00 92.25 92 LEU A N 1
ATOM 757 C CA . LEU A 1 92 ? 8.800 9.980 -10.636 1.00 92.25 92 LEU A CA 1
ATOM 758 C C . LEU A 1 92 ? 7.904 9.542 -11.804 1.00 92.25 92 LEU A C 1
ATOM 760 O O . LEU A 1 92 ? 6.684 9.494 -11.652 1.00 92.25 92 LEU A O 1
ATOM 764 N N . SER A 1 93 ? 8.496 9.194 -12.946 1.00 90.88 93 SER A N 1
ATOM 765 C CA . SER A 1 93 ? 7.762 8.714 -14.127 1.00 90.88 93 SER A CA 1
ATOM 766 C C . SER A 1 93 ? 7.024 7.407 -13.826 1.00 90.88 93 SER A C 1
ATOM 768 O O . SER A 1 93 ? 5.831 7.271 -14.100 1.00 90.88 93 SER A O 1
ATOM 770 N N . LEU A 1 94 ? 7.701 6.469 -13.157 1.00 91.06 94 LEU A N 1
ATOM 771 C CA . LEU A 1 94 ? 7.102 5.211 -12.719 1.00 91.06 94 LEU A CA 1
ATOM 772 C C . LEU A 1 94 ? 5.992 5.440 -11.680 1.00 91.06 94 LEU A C 1
ATOM 774 O O . LEU A 1 94 ? 4.921 4.845 -11.790 1.00 91.06 94 LEU A O 1
ATOM 778 N N . ALA A 1 95 ? 6.197 6.343 -10.717 1.00 93.94 95 ALA A N 1
ATOM 779 C CA . ALA A 1 95 ? 5.174 6.713 -9.740 1.00 93.94 95 ALA A CA 1
ATOM 780 C C . ALA A 1 95 ? 3.920 7.283 -10.422 1.00 93.94 95 ALA A C 1
ATOM 782 O O . ALA A 1 95 ? 2.810 6.833 -10.137 1.00 93.94 95 ALA A O 1
ATOM 783 N N . ARG A 1 96 ? 4.084 8.223 -11.362 1.00 91.50 96 ARG A N 1
ATOM 784 C CA . ARG A 1 96 ? 2.978 8.803 -12.145 1.00 91.50 96 ARG A CA 1
ATOM 785 C C . ARG A 1 96 ? 2.228 7.737 -12.929 1.00 91.50 96 ARG A C 1
ATOM 787 O O . ARG A 1 96 ? 1.001 7.709 -12.892 1.00 91.50 96 ARG A O 1
ATOM 794 N N . TYR A 1 97 ? 2.954 6.832 -13.578 1.00 87.69 97 TYR A N 1
ATOM 795 C CA . TYR A 1 97 ? 2.354 5.716 -14.295 1.00 87.69 97 TYR A CA 1
ATOM 796 C C . TYR A 1 97 ? 1.490 4.843 -13.383 1.00 87.69 97 TYR A C 1
ATOM 798 O O . TYR A 1 97 ? 0.309 4.634 -13.664 1.00 87.69 97 TYR A O 1
ATOM 806 N N . LEU A 1 98 ? 2.043 4.374 -12.262 1.00 90.69 98 LEU A N 1
ATOM 807 C CA . LEU A 1 98 ? 1.314 3.534 -11.312 1.00 90.69 98 LEU A CA 1
ATOM 808 C C . LEU A 1 98 ? 0.105 4.278 -10.727 1.00 90.69 98 LEU A C 1
ATOM 810 O O . LEU A 1 98 ? -0.986 3.718 -10.636 1.00 90.69 98 LEU A O 1
ATOM 814 N N . LEU A 1 99 ? 0.239 5.566 -10.408 1.00 91.94 99 LEU A N 1
ATOM 815 C CA . LEU A 1 99 ? -0.859 6.393 -9.899 1.00 91.94 99 LEU A CA 1
ATOM 816 C C . LEU A 1 99 ? -1.938 6.703 -10.948 1.00 91.94 99 LEU A C 1
ATOM 818 O O . LEU A 1 99 ? -3.1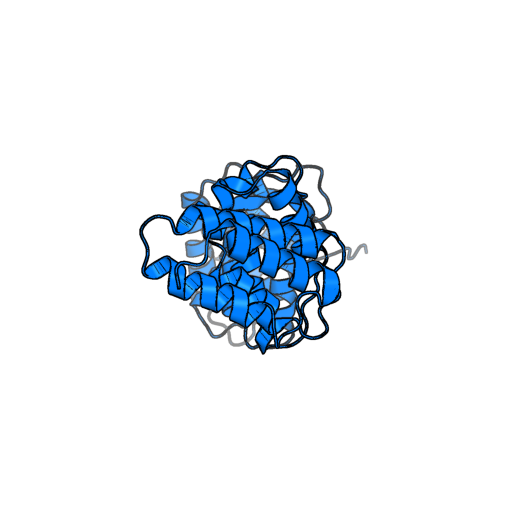05 6.819 -10.576 1.00 91.94 99 LEU A O 1
ATOM 822 N N . ALA A 1 100 ? -1.619 6.729 -12.239 1.00 87.88 100 ALA A N 1
ATOM 823 C CA . ALA A 1 100 ? -2.605 6.926 -13.303 1.00 87.88 100 ALA A CA 1
ATOM 824 C C . ALA A 1 100 ? -3.371 5.642 -13.677 1.00 87.88 100 ALA A C 1
ATOM 826 O O . ALA A 1 100 ? -4.487 5.706 -14.191 1.00 87.88 100 ALA A O 1
ATOM 827 N N . LYS A 1 101 ? -2.802 4.454 -13.435 1.00 84.38 101 LYS A N 1
ATOM 828 C CA . LYS A 1 101 ? -3.402 3.188 -13.893 1.00 84.38 101 LYS A C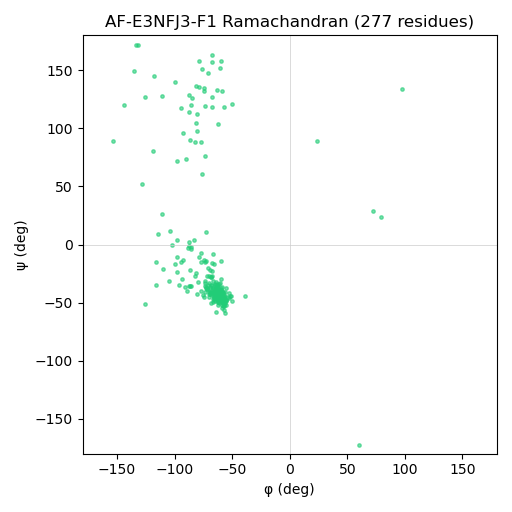A 1
ATOM 829 C C . LYS A 1 101 ? -4.557 2.701 -13.022 1.00 84.38 101 LYS A C 1
ATOM 831 O O . LYS A 1 101 ? -4.442 2.656 -11.808 1.00 84.38 101 LYS A O 1
ATOM 836 N N . GLN A 1 102 ? -5.640 2.249 -13.648 1.00 82.38 102 GLN A N 1
ATOM 837 C CA . GLN A 1 102 ? -6.731 1.529 -12.984 1.00 82.38 102 GLN A CA 1
ATOM 838 C C . GLN A 1 102 ? -6.843 0.122 -13.593 1.00 82.38 102 GLN A C 1
ATOM 840 O O . GLN A 1 102 ? -7.653 -0.087 -14.499 1.00 82.38 102 GLN A O 1
ATOM 845 N N . PRO A 1 103 ? -5.993 -0.837 -13.182 1.00 79.00 103 PRO A N 1
ATOM 846 C CA . PRO A 1 103 ? -6.037 -2.193 -13.712 1.00 79.00 103 PRO A CA 1
ATOM 847 C C . PRO A 1 103 ? -7.411 -2.831 -13.456 1.00 79.00 103 PRO A C 1
ATOM 849 O O . PRO A 1 103 ? -7.977 -2.775 -12.354 1.00 79.00 103 PRO A O 1
ATOM 852 N N . ARG A 1 104 ? -7.956 -3.434 -14.512 1.00 73.06 104 ARG A N 1
ATOM 853 C CA . ARG A 1 104 ? -9.182 -4.237 -14.501 1.00 73.06 104 ARG A CA 1
ATOM 854 C C . ARG A 1 104 ? -8.817 -5.662 -14.922 1.00 73.06 104 ARG A C 1
ATOM 856 O O . ARG A 1 104 ? -7.935 -5.837 -15.758 1.00 73.06 104 ARG A O 1
ATOM 863 N N . GLY A 1 105 ? -9.496 -6.650 -14.345 1.00 72.62 105 GLY A N 1
ATOM 864 C CA . GLY A 1 105 ? -9.238 -8.069 -14.594 1.00 72.62 105 GLY A CA 1
ATOM 865 C C . GLY A 1 105 ? -8.355 -8.721 -13.529 1.00 72.62 105 GLY A C 1
ATOM 866 O O . GLY A 1 105 ? -7.320 -8.187 -13.131 1.00 72.62 105 GLY A O 1
ATOM 867 N N . GLU A 1 106 ? -8.781 -9.898 -13.082 1.00 65.56 106 GLU A N 1
ATOM 868 C CA . GLU A 1 106 ? -8.180 -10.633 -11.966 1.00 65.56 106 GLU A CA 1
ATOM 869 C C . GLU A 1 106 ? -6.715 -10.994 -12.226 1.00 65.56 106 GLU A C 1
ATOM 871 O O . GLU A 1 106 ? -5.874 -10.785 -11.362 1.00 65.56 106 GLU A O 1
ATOM 876 N N . GLY A 1 107 ? -6.356 -11.429 -13.437 1.00 71.00 107 GLY A N 1
ATOM 877 C CA . GLY A 1 107 ? -4.979 -11.834 -13.759 1.00 71.00 107 GLY A CA 1
ATOM 878 C C . GLY A 1 107 ? -3.929 -10.711 -13.741 1.00 71.00 107 GLY A C 1
ATOM 879 O O . GLY A 1 107 ? -2.743 -10.999 -13.874 1.00 71.00 107 GLY A O 1
ATOM 880 N N . VAL A 1 108 ? -4.339 -9.444 -13.610 1.00 81.00 108 VAL A N 1
ATOM 881 C CA . VAL A 1 108 ? -3.452 -8.263 -13.626 1.00 81.00 108 VAL A CA 1
ATOM 882 C C . VAL A 1 108 ? -3.245 -7.690 -12.223 1.00 81.00 108 VAL A C 1
ATOM 884 O O . VAL A 1 108 ? -2.186 -7.132 -11.931 1.00 81.00 108 VAL A O 1
ATOM 887 N N . LEU A 1 109 ? -4.257 -7.813 -11.359 1.00 86.00 109 LEU A N 1
ATOM 888 C CA . LEU A 1 109 ? -4.289 -7.145 -10.058 1.00 86.00 109 LEU A CA 1
ATOM 889 C C . LEU A 1 109 ? -3.164 -7.610 -9.137 1.00 86.00 109 LEU A C 1
ATOM 891 O O . LEU A 1 109 ? -2.503 -6.762 -8.551 1.00 86.00 109 LEU A O 1
ATOM 895 N N . GLN A 1 110 ? -2.879 -8.912 -9.088 1.00 86.44 110 GLN A N 1
ATOM 896 C CA . GLN A 1 110 ? -1.794 -9.455 -8.268 1.00 86.44 110 GLN A CA 1
ATOM 897 C C . GLN A 1 110 ? -0.431 -8.821 -8.600 1.00 86.44 110 GLN A C 1
ATOM 899 O O . GLN A 1 110 ? 0.274 -8.335 -7.713 1.00 86.44 110 GLN A O 1
ATOM 904 N N . TYR A 1 111 ? -0.062 -8.777 -9.886 1.00 86.50 111 TYR A N 1
ATOM 905 C CA . TYR A 1 111 ? 1.205 -8.178 -10.326 1.00 86.50 111 TYR A CA 1
ATOM 906 C C . TYR A 1 111 ? 1.237 -6.679 -10.058 1.00 86.50 111 TYR A C 1
ATOM 908 O O . TYR A 1 111 ? 2.243 -6.142 -9.592 1.00 86.50 111 TYR A O 1
ATOM 916 N N . TYR A 1 112 ? 0.112 -6.008 -10.301 1.00 89.94 112 TYR A N 1
ATOM 917 C CA . TYR A 1 112 ? -0.005 -4.590 -10.029 1.00 89.94 112 TYR A CA 1
ATOM 918 C C . TYR A 1 112 ? 0.138 -4.281 -8.532 1.00 89.94 112 TYR A C 1
ATOM 920 O O . TYR A 1 112 ? 0.904 -3.385 -8.197 1.00 89.94 112 TYR A O 1
ATOM 928 N N . PHE A 1 113 ? -0.537 -5.004 -7.631 1.00 92.25 113 PHE A N 1
ATOM 929 C CA . PHE A 1 113 ? -0.431 -4.787 -6.182 1.00 92.25 113 PHE A CA 1
ATOM 930 C C . PHE A 1 113 ? 0.996 -5.007 -5.694 1.00 92.25 113 PHE A C 1
ATOM 932 O O . PHE A 1 113 ? 1.538 -4.153 -4.994 1.00 92.25 113 PHE A O 1
ATOM 939 N N . ARG A 1 114 ? 1.648 -6.081 -6.150 1.00 91.69 114 ARG A N 1
ATOM 940 C CA . ARG A 1 114 ? 3.047 -6.364 -5.810 1.00 91.69 114 ARG A CA 1
ATOM 941 C C . ARG A 1 114 ? 3.992 -5.267 -6.294 1.00 91.69 114 ARG A C 1
ATOM 943 O O . ARG A 1 114 ? 4.871 -4.843 -5.549 1.00 91.69 114 ARG A O 1
ATOM 950 N N . LEU A 1 115 ? 3.815 -4.798 -7.529 1.00 92.12 115 LEU A N 1
ATOM 951 C CA . LEU A 1 115 ? 4.613 -3.710 -8.094 1.00 92.12 115 LEU A CA 1
ATOM 952 C C . LEU A 1 115 ? 4.363 -2.386 -7.360 1.00 92.12 115 LEU A C 1
ATOM 954 O O . LEU A 1 115 ? 5.310 -1.690 -7.004 1.00 92.12 115 LEU A O 1
ATOM 958 N N . PHE A 1 116 ? 3.095 -2.056 -7.110 1.00 95.12 116 PHE A N 1
ATOM 959 C CA . PHE A 1 116 ? 2.679 -0.853 -6.397 1.00 95.12 116 PHE A CA 1
ATOM 960 C C . PHE A 1 116 ? 3.280 -0.823 -4.990 1.00 95.12 116 PHE A C 1
ATOM 962 O O . PHE A 1 116 ? 3.916 0.163 -4.623 1.00 95.12 116 PHE A O 1
ATOM 969 N N . GLN A 1 117 ? 3.156 -1.927 -4.247 1.00 95.62 117 GLN A N 1
ATOM 970 C CA . GLN A 1 117 ? 3.779 -2.103 -2.940 1.00 95.62 117 GLN A CA 1
ATOM 971 C C . GLN A 1 117 ? 5.295 -1.900 -3.022 1.00 95.62 117 GLN A C 1
ATOM 973 O O . GLN A 1 117 ? 5.807 -0.976 -2.398 1.00 95.62 117 GLN A O 1
ATOM 978 N N . ARG A 1 118 ? 6.004 -2.691 -3.844 1.00 94.94 118 ARG A N 1
ATOM 979 C CA . ARG A 1 118 ? 7.474 -2.627 -3.969 1.00 94.94 118 ARG A CA 1
ATOM 980 C C . ARG A 1 118 ? 7.983 -1.224 -4.267 1.00 94.94 118 ARG A C 1
ATOM 982 O O . ARG A 1 118 ? 8.940 -0.784 -3.643 1.00 94.94 118 ARG A O 1
ATOM 989 N N . CYS A 1 119 ? 7.354 -0.522 -5.208 1.00 95.62 119 CYS A N 1
ATOM 990 C CA . CYS A 1 119 ? 7.761 0.834 -5.538 1.00 95.62 119 CYS A CA 1
ATOM 991 C C . CYS A 1 119 ? 7.562 1.764 -4.343 1.00 95.62 119 CYS A C 1
ATOM 993 O O . CYS A 1 119 ? 8.528 2.355 -3.880 1.00 95.62 119 CYS A O 1
ATOM 995 N N . PHE A 1 120 ? 6.347 1.884 -3.810 1.00 97.25 120 PHE A N 1
ATOM 996 C CA . PHE A 1 120 ? 6.042 2.932 -2.831 1.00 97.25 120 PHE A CA 1
ATOM 997 C C . PHE A 1 120 ? 6.525 2.646 -1.404 1.00 97.25 120 PHE A C 1
ATOM 999 O O . PHE A 1 120 ? 6.541 3.568 -0.591 1.00 97.25 120 PHE A O 1
ATOM 1006 N N . THR A 1 121 ? 6.969 1.423 -1.105 1.00 96.12 121 THR A N 1
ATOM 1007 C CA . THR A 1 121 ? 7.599 1.086 0.183 1.00 96.12 121 THR A CA 1
ATOM 1008 C C . THR A 1 121 ? 9.120 0.978 0.115 1.00 96.12 121 THR A C 1
ATOM 1010 O O . THR A 1 121 ? 9.728 0.696 1.143 1.00 96.12 121 THR A O 1
ATOM 1013 N N . SER A 1 122 ? 9.723 1.184 -1.062 1.00 96.00 122 SER A N 1
ATOM 1014 C CA . SER A 1 122 ? 11.184 1.220 -1.224 1.00 96.00 122 SER A CA 1
ATOM 1015 C C . SER A 1 122 ? 11.789 2.480 -0.616 1.00 96.00 122 SER A C 1
ATOM 1017 O O . SER A 1 122 ? 11.194 3.563 -0.693 1.00 96.00 122 SER A O 1
ATOM 1019 N N . ASP A 1 123 ? 13.012 2.382 -0.099 1.00 95.38 123 ASP A N 1
ATOM 1020 C CA . ASP A 1 123 ? 13.713 3.536 0.474 1.00 95.38 123 ASP A CA 1
ATOM 1021 C C . ASP A 1 123 ? 13.962 4.607 -0.597 1.00 95.38 123 ASP A C 1
ATOM 1023 O O . ASP A 1 123 ? 13.812 5.809 -0.355 1.00 95.38 123 ASP A O 1
ATOM 1027 N N . ALA A 1 124 ? 14.241 4.172 -1.828 1.00 94.31 124 ALA A N 1
ATOM 1028 C CA . ALA A 1 124 ? 14.446 5.055 -2.969 1.00 94.31 124 ALA A CA 1
ATOM 1029 C C . ALA A 1 124 ? 13.207 5.913 -3.289 1.00 94.31 124 ALA A C 1
ATOM 1031 O O . ALA A 1 124 ? 13.327 7.108 -3.587 1.00 94.31 124 ALA A O 1
ATOM 1032 N N . PHE A 1 125 ? 12.003 5.341 -3.240 1.00 96.12 125 PHE A N 1
ATOM 1033 C CA . PHE A 1 125 ? 10.779 6.118 -3.445 1.00 96.12 125 PHE A CA 1
ATOM 1034 C C . PHE A 1 125 ? 10.476 6.964 -2.217 1.00 96.12 125 PHE A C 1
ATOM 1036 O O . PHE A 1 125 ? 10.215 8.156 -2.378 1.00 96.12 125 PHE A O 1
ATOM 1043 N N . LEU A 1 126 ? 10.576 6.410 -1.006 1.00 95.31 126 LEU A N 1
ATOM 1044 C CA . LEU A 1 126 ? 10.299 7.128 0.245 1.00 95.31 126 LEU A CA 1
ATOM 1045 C C . LEU A 1 126 ? 11.196 8.361 0.439 1.00 95.31 126 LEU A C 1
ATOM 1047 O O . LEU A 1 126 ? 10.757 9.347 1.037 1.00 95.31 126 LEU A O 1
ATOM 1051 N N . ALA A 1 127 ? 12.415 8.348 -0.102 1.00 93.12 127 ALA A N 1
ATOM 1052 C CA . ALA A 1 127 ? 13.319 9.499 -0.142 1.00 93.12 127 ALA A CA 1
ATOM 1053 C C . ALA A 1 127 ? 12.961 10.550 -1.221 1.00 93.12 127 ALA A C 1
ATOM 1055 O O . ALA A 1 127 ? 13.575 11.614 -1.280 1.00 93.12 127 ALA A O 1
ATOM 1056 N N . SER A 1 128 ? 11.995 10.275 -2.102 1.00 91.44 128 SER A N 1
ATOM 1057 C CA . SER A 1 128 ? 11.608 11.162 -3.208 1.00 91.44 128 SER A CA 1
ATOM 1058 C C . SER A 1 128 ? 10.544 12.176 -2.776 1.00 91.44 128 SER A C 1
ATOM 1060 O O . SER A 1 128 ? 9.391 11.820 -2.544 1.00 91.44 128 SER A O 1
ATOM 1062 N N . ASN A 1 129 ? 10.905 13.461 -2.765 1.00 87.12 129 ASN A N 1
ATOM 1063 C CA . ASN A 1 129 ? 10.030 14.555 -2.311 1.00 87.12 129 ASN A CA 1
ATOM 1064 C C . ASN A 1 129 ? 8.901 14.929 -3.291 1.00 87.12 129 ASN A C 1
ATOM 1066 O O . ASN A 1 129 ? 7.984 15.654 -2.926 1.00 87.12 129 ASN A O 1
ATOM 1070 N N . TYR A 1 130 ? 8.962 14.458 -4.539 1.00 88.12 130 TYR A N 1
ATOM 1071 C CA . TYR A 1 130 ? 8.019 14.837 -5.603 1.00 88.12 130 TYR A CA 1
ATOM 1072 C C . TYR A 1 130 ? 6.886 13.822 -5.819 1.00 88.12 130 TYR A C 1
ATOM 1074 O O . TYR A 1 130 ? 6.088 13.971 -6.745 1.00 88.12 130 TYR A O 1
ATOM 1082 N N . ILE A 1 131 ? 6.824 12.769 -4.999 1.00 93.88 131 ILE A N 1
ATOM 1083 C CA . ILE A 1 131 ? 5.761 11.763 -5.060 1.00 93.88 131 ILE A CA 1
ATOM 1084 C C . ILE A 1 131 ? 4.586 12.226 -4.194 1.00 93.88 131 ILE A C 1
ATOM 1086 O O . ILE A 1 131 ? 4.751 12.546 -3.020 1.00 93.88 131 ILE A O 1
ATOM 1090 N N . ASN A 1 132 ? 3.380 12.223 -4.767 1.00 92.56 132 ASN A N 1
ATOM 1091 C CA . ASN A 1 132 ? 2.157 12.541 -4.034 1.00 92.56 132 ASN A CA 1
ATOM 1092 C C . ASN A 1 132 ? 1.722 11.346 -3.166 1.00 92.56 132 ASN A C 1
ATOM 1094 O O . ASN A 1 132 ? 0.934 10.500 -3.596 1.00 92.56 132 ASN A O 1
ATOM 1098 N N . TYR A 1 133 ? 2.236 11.286 -1.937 1.00 94.00 133 TYR A N 1
ATOM 1099 C CA . TYR A 1 133 ? 1.939 10.202 -0.998 1.00 94.00 133 TYR A CA 1
ATOM 1100 C C . TYR A 1 133 ? 0.491 10.167 -0.507 1.00 94.00 133 TYR A C 1
ATOM 1102 O O . TYR A 1 133 ? 0.003 9.094 -0.155 1.00 94.00 133 TYR A O 1
ATOM 1110 N N . SER A 1 134 ? -0.230 11.288 -0.556 1.00 92.56 134 SER A N 1
ATOM 1111 C CA . SER A 1 134 ? -1.668 11.291 -0.280 1.00 92.56 134 SER A CA 1
ATOM 1112 C C . SER A 1 134 ? -2.435 10.487 -1.317 1.00 92.56 134 SER A C 1
ATOM 1114 O O . SER A 1 134 ? -3.214 9.596 -0.975 1.00 92.56 134 SER A O 1
ATOM 1116 N N . MET A 1 135 ? -2.123 10.699 -2.598 1.00 92.81 135 MET A N 1
ATOM 1117 C CA . MET A 1 135 ? -2.699 9.910 -3.681 1.00 92.81 135 MET A CA 1
ATOM 1118 C C . MET A 1 135 ? -2.290 8.433 -3.587 1.00 92.81 135 MET A C 1
ATOM 1120 O O . MET A 1 135 ? -3.124 7.566 -3.833 1.00 92.81 135 MET A O 1
ATOM 1124 N N . VAL A 1 136 ? -1.046 8.132 -3.192 1.00 95.44 136 VAL A N 1
ATOM 1125 C CA . VAL A 1 136 ? -0.576 6.749 -2.966 1.00 95.44 136 VAL A CA 1
ATOM 1126 C C . VAL A 1 136 ? -1.423 6.047 -1.902 1.00 95.44 136 VAL A C 1
ATOM 1128 O O . VAL A 1 136 ? -1.997 4.993 -2.182 1.00 95.44 136 VAL A O 1
ATOM 1131 N N . CYS A 1 137 ? -1.545 6.636 -0.709 1.00 94.88 137 CYS A N 1
ATOM 1132 C CA . CYS A 1 137 ? -2.315 6.056 0.392 1.00 94.88 137 CYS A CA 1
ATOM 1133 C C . CYS A 1 137 ? -3.809 5.975 0.066 1.00 94.88 137 CYS A C 1
ATOM 1135 O O . CYS A 1 137 ? -4.431 4.936 0.280 1.00 94.88 137 CYS A O 1
ATOM 1137 N N . SER A 1 138 ? -4.376 7.038 -0.511 1.00 92.62 138 SER A N 1
ATOM 1138 C CA . SER A 1 138 ? -5.774 7.073 -0.946 1.00 92.62 138 SER A CA 1
ATOM 1139 C C . SER A 1 138 ? -6.074 5.926 -1.911 1.00 92.62 138 SER A C 1
ATOM 1141 O O . SER A 1 138 ? -7.021 5.166 -1.701 1.00 92.62 138 SER A O 1
ATOM 1143 N N . LYS A 1 139 ? -5.211 5.731 -2.910 1.00 93.31 139 LYS A N 1
ATOM 1144 C CA . LYS A 1 139 ? -5.376 4.692 -3.921 1.00 93.31 139 LYS A CA 1
ATOM 1145 C C . LYS A 1 139 ? -5.183 3.280 -3.364 1.00 93.31 139 LYS A C 1
ATOM 1147 O O . LYS A 1 139 ? -5.904 2.371 -3.768 1.00 93.31 139 LYS A O 1
ATOM 1152 N N . ALA A 1 140 ? -4.255 3.087 -2.426 1.00 94.75 140 ALA A N 1
ATOM 1153 C CA . ALA A 1 140 ? -4.105 1.815 -1.719 1.00 94.75 140 ALA A CA 1
ATOM 1154 C C . ALA A 1 140 ? -5.389 1.445 -0.956 1.00 94.75 140 ALA A C 1
ATOM 1156 O O . ALA A 1 140 ? -5.860 0.314 -1.070 1.00 94.75 140 ALA A O 1
ATOM 1157 N N . ILE A 1 141 ? -6.000 2.412 -0.263 1.00 93.44 141 ILE A N 1
ATOM 1158 C CA . ILE A 1 141 ? -7.287 2.226 0.423 1.00 93.44 141 ILE A CA 1
ATOM 1159 C C . ILE A 1 141 ? -8.404 1.891 -0.578 1.00 93.44 141 ILE A C 1
ATOM 1161 O O . ILE A 1 141 ? -9.178 0.971 -0.330 1.00 93.44 141 ILE A O 1
ATOM 1165 N N . ASP A 1 142 ? -8.466 2.568 -1.730 1.00 91.62 142 ASP A N 1
ATOM 1166 C CA . ASP A 1 142 ? -9.487 2.281 -2.752 1.00 91.62 142 ASP A CA 1
ATOM 1167 C C . ASP A 1 142 ? -9.384 0.851 -3.291 1.00 91.62 142 ASP A C 1
ATOM 1169 O O . ASP A 1 142 ? -10.402 0.189 -3.501 1.00 91.62 142 ASP A O 1
ATOM 1173 N N . TYR A 1 143 ? -8.165 0.340 -3.486 1.00 91.88 143 TYR A N 1
ATOM 1174 C CA . TYR A 1 143 ? -7.967 -1.052 -3.884 1.00 91.88 143 TYR A CA 1
ATOM 1175 C C . TYR A 1 143 ? -8.383 -2.036 -2.794 1.00 91.88 143 TYR A C 1
ATOM 1177 O O . TYR A 1 143 ? -9.038 -3.029 -3.109 1.00 91.88 143 TYR A O 1
ATOM 1185 N N . VAL A 1 144 ? -8.065 -1.750 -1.529 1.00 93.12 144 VAL A N 1
ATOM 1186 C CA . VAL A 1 144 ? -8.541 -2.558 -0.398 1.00 93.12 144 VAL A CA 1
ATOM 1187 C C . VAL A 1 144 ? -10.066 -2.609 -0.401 1.00 93.12 144 VAL A C 1
ATOM 1189 O O . VAL A 1 144 ? -10.631 -3.700 -0.416 1.00 93.12 144 VAL A O 1
ATOM 1192 N N . PHE A 1 145 ? -10.736 -1.455 -0.458 1.00 91.25 145 PHE A N 1
ATOM 1193 C CA . PHE A 1 145 ? -12.199 -1.366 -0.449 1.00 91.25 145 PHE A CA 1
ATOM 1194 C C . PHE A 1 145 ? -12.833 -2.109 -1.618 1.00 91.25 145 PHE A C 1
ATOM 1196 O O . PHE A 1 145 ? -13.802 -2.849 -1.428 1.00 91.25 145 PHE A O 1
ATOM 1203 N N . ARG A 1 146 ? -12.269 -1.954 -2.817 1.00 89.00 146 ARG A N 1
ATOM 1204 C CA . ARG A 1 146 ? -12.722 -2.660 -4.014 1.00 89.00 146 ARG A CA 1
ATOM 1205 C C . ARG A 1 146 ? -12.691 -4.176 -3.817 1.00 89.00 146 ARG A C 1
ATOM 1207 O O . ARG A 1 146 ? -13.692 -4.837 -4.095 1.00 89.00 146 ARG A O 1
ATOM 1214 N N . GLU A 1 147 ? -11.579 -4.723 -3.331 1.00 89.06 147 GLU A N 1
ATOM 1215 C CA . GLU A 1 147 ? -11.419 -6.175 -3.217 1.00 89.06 147 GLU A CA 1
ATOM 1216 C C . GLU A 1 147 ? -12.257 -6.776 -2.080 1.00 89.06 147 GLU A C 1
ATOM 1218 O O . GLU A 1 147 ? -12.842 -7.849 -2.257 1.00 89.06 147 GLU A O 1
ATOM 1223 N N . ILE A 1 148 ? -12.382 -6.089 -0.938 1.00 88.50 148 ILE A N 1
ATOM 1224 C CA . ILE A 1 148 ? -13.190 -6.593 0.185 1.00 88.50 148 ILE A CA 1
ATOM 1225 C C . ILE A 1 148 ? -14.701 -6.488 -0.081 1.00 88.50 148 ILE A C 1
ATOM 1227 O O . ILE A 1 148 ? -15.437 -7.376 0.344 1.00 88.50 148 ILE A O 1
ATOM 1231 N N . SER A 1 149 ? -15.162 -5.469 -0.824 1.00 82.88 149 SER A N 1
ATOM 1232 C CA . SER A 1 149 ? -16.591 -5.277 -1.139 1.00 82.88 149 SER A CA 1
ATOM 1233 C C . SER A 1 149 ? -17.095 -6.241 -2.212 1.00 82.88 149 SER A C 1
ATOM 1235 O O . SER A 1 149 ? -18.193 -6.775 -2.104 1.00 82.88 149 SER A O 1
ATOM 1237 N N . GLY A 1 150 ? -16.310 -6.440 -3.278 1.00 70.00 150 GLY A N 1
ATOM 1238 C CA . GLY A 1 150 ? -16.745 -7.165 -4.481 1.00 70.00 150 GLY A CA 1
ATOM 1239 C C . GLY A 1 150 ? -16.532 -8.674 -4.430 1.00 70.00 150 GLY A C 1
ATOM 1240 O O . GLY A 1 150 ? -16.777 -9.370 -5.408 1.00 70.00 150 GLY A O 1
ATOM 1241 N N . GLY A 1 151 ? -16.025 -9.185 -3.313 1.00 65.62 151 GLY A N 1
ATOM 1242 C CA . GLY A 1 151 ? -15.687 -10.587 -3.187 1.00 65.62 151 GLY A CA 1
ATOM 1243 C C . GLY A 1 151 ? -14.442 -11.017 -3.980 1.00 65.62 151 GLY A C 1
ATOM 1244 O O . GLY A 1 151 ? -14.347 -12.178 -4.374 1.00 65.62 151 GLY A O 1
ATOM 1245 N N . GLY A 1 152 ? -13.496 -10.099 -4.196 1.00 68.56 152 GLY A N 1
ATOM 1246 C CA . GLY A 1 152 ? -12.377 -10.269 -5.122 1.00 68.56 152 GLY A CA 1
ATOM 1247 C C . GLY A 1 152 ? -11.443 -11.444 -4.809 1.00 68.56 152 GLY A C 1
ATOM 1248 O O . GLY A 1 152 ? -11.270 -11.865 -3.661 1.00 68.56 152 GLY A O 1
ATOM 1249 N N . PHE A 1 153 ? -10.806 -11.983 -5.847 1.00 75.94 153 PHE A N 1
ATOM 1250 C CA . PHE A 1 153 ? -9.850 -13.089 -5.720 1.00 75.94 153 PHE A CA 1
ATOM 1251 C C . PHE A 1 153 ? -8.535 -12.665 -5.050 1.00 75.94 153 PHE A C 1
ATOM 1253 O O . PHE A 1 153 ? -7.846 -13.507 -4.482 1.00 75.94 153 PHE A O 1
ATOM 1260 N N . HIS A 1 154 ? -8.228 -11.362 -5.034 1.00 85.81 154 HIS A N 1
ATOM 1261 C CA . HIS A 1 154 ? -6.959 -10.808 -4.541 1.00 85.81 154 HIS A CA 1
ATOM 1262 C C . HIS A 1 154 ? -7.119 -10.009 -3.245 1.00 85.81 154 HIS A C 1
ATOM 1264 O O . HIS A 1 154 ? -6.320 -9.123 -2.949 1.00 85.81 154 HIS A O 1
ATOM 1270 N N . ARG A 1 155 ? -8.149 -10.324 -2.445 1.00 89.12 155 ARG A N 1
ATOM 1271 C CA . ARG A 1 155 ? -8.415 -9.680 -1.142 1.00 89.12 155 ARG A CA 1
ATOM 1272 C C . ARG A 1 155 ? -7.182 -9.645 -0.243 1.00 89.12 155 ARG A C 1
ATOM 1274 O O . ARG A 1 155 ? -6.873 -8.599 0.319 1.00 89.12 155 ARG A O 1
ATOM 1281 N N . GLN A 1 156 ? -6.495 -10.779 -0.095 1.00 90.06 156 GLN A N 1
ATOM 1282 C CA . GLN A 1 156 ? -5.333 -10.868 0.788 1.00 90.06 156 GLN A CA 1
ATOM 1283 C C . GLN A 1 156 ? -4.177 -10.003 0.273 1.00 90.06 156 GLN A C 1
ATOM 1285 O O . GLN A 1 156 ? -3.617 -9.236 1.049 1.00 90.06 156 GLN A O 1
ATOM 1290 N N . ASP A 1 157 ? -3.885 -10.059 -1.028 1.00 91.38 157 ASP A N 1
ATOM 1291 C CA . ASP A 1 157 ? -2.836 -9.247 -1.651 1.00 91.38 157 ASP A CA 1
ATOM 1292 C C . ASP A 1 157 ? -3.134 -7.745 -1.518 1.00 91.38 157 ASP A C 1
ATOM 1294 O O . ASP A 1 157 ? -2.245 -6.953 -1.202 1.00 91.38 157 ASP A O 1
ATOM 1298 N N . ALA A 1 158 ? -4.396 -7.339 -1.700 1.00 93.56 158 ALA A N 1
ATOM 1299 C CA . ALA A 1 158 ? -4.807 -5.948 -1.532 1.00 93.56 158 ALA A CA 1
ATOM 1300 C C . ALA A 1 158 ? -4.657 -5.472 -0.083 1.00 93.56 158 ALA A C 1
ATOM 1302 O O . ALA A 1 158 ? -4.173 -4.365 0.150 1.00 93.56 158 ALA A O 1
ATOM 1303 N N . LEU A 1 159 ? -5.046 -6.304 0.887 1.00 94.81 159 LEU A N 1
ATOM 1304 C CA . LEU A 1 159 ? -4.902 -6.008 2.312 1.00 94.81 159 LEU A CA 1
ATOM 1305 C C . LEU A 1 159 ? -3.427 -5.903 2.722 1.00 94.81 159 LEU A C 1
ATOM 1307 O O . LEU A 1 159 ? -3.061 -4.955 3.411 1.00 94.81 159 LEU A O 1
ATOM 1311 N N . GLU A 1 160 ? -2.570 -6.818 2.271 1.00 94.94 160 GLU A N 1
ATOM 1312 C CA . GLU A 1 160 ? -1.128 -6.788 2.560 1.00 94.94 160 GLU A CA 1
ATOM 1313 C C . GLU A 1 160 ? -0.442 -5.572 1.943 1.00 94.94 160 GLU A C 1
ATOM 1315 O O . GLU A 1 160 ? 0.308 -4.869 2.628 1.00 94.94 160 GLU A O 1
ATOM 1320 N N . MET A 1 161 ? -0.758 -5.267 0.683 1.00 96.25 161 MET A N 1
ATOM 1321 C CA . MET A 1 161 ? -0.334 -4.023 0.046 1.00 96.25 161 MET A CA 1
ATOM 1322 C C . MET A 1 161 ? -0.825 -2.814 0.854 1.00 96.25 161 MET A C 1
ATOM 1324 O O . MET A 1 161 ? -0.040 -1.907 1.115 1.00 96.25 161 MET A O 1
ATOM 1328 N N . GLY A 1 162 ? -2.095 -2.793 1.269 1.00 96.88 162 GLY A N 1
ATOM 1329 C CA . GLY A 1 162 ? -2.683 -1.714 2.063 1.00 96.88 162 GLY A CA 1
ATOM 1330 C C . GLY A 1 162 ? -1.932 -1.468 3.371 1.00 96.88 162 GLY A C 1
ATOM 1331 O O . GLY A 1 162 ? -1.520 -0.339 3.630 1.00 96.88 162 GLY A O 1
ATOM 1332 N N . VAL A 1 163 ? -1.683 -2.520 4.156 1.00 97.06 163 VAL A N 1
ATOM 1333 C CA . VAL A 1 163 ? -0.889 -2.449 5.398 1.00 97.06 163 VAL A CA 1
ATOM 1334 C C . VAL A 1 163 ? 0.512 -1.910 5.114 1.00 97.06 163 VAL A C 1
ATOM 1336 O O . VAL A 1 163 ? 0.960 -0.962 5.757 1.00 97.06 163 VAL A O 1
ATOM 1339 N N . SER A 1 164 ? 1.197 -2.484 4.124 1.00 97.25 164 SER A N 1
ATOM 1340 C CA . SER A 1 164 ? 2.580 -2.137 3.797 1.00 97.25 164 SER A CA 1
ATOM 1341 C C . SER A 1 164 ? 2.730 -0.691 3.319 1.00 97.25 164 SER A C 1
ATOM 1343 O O . SER A 1 164 ? 3.694 -0.020 3.681 1.00 97.25 164 SER A O 1
ATOM 1345 N N . ILE A 1 165 ? 1.792 -0.202 2.504 1.00 97.69 165 ILE A N 1
ATOM 1346 C CA . ILE A 1 165 ? 1.786 1.182 2.024 1.00 97.69 165 ILE A CA 1
ATOM 1347 C C . ILE A 1 165 ? 1.493 2.130 3.179 1.00 97.69 165 ILE A C 1
ATOM 1349 O O . ILE A 1 165 ? 2.226 3.093 3.379 1.00 97.69 165 ILE A O 1
ATOM 1353 N N . LEU A 1 166 ? 0.441 1.878 3.956 1.00 95.88 166 LEU A N 1
ATOM 1354 C CA . LEU A 1 166 ? 0.020 2.813 4.995 1.00 95.88 166 LEU A CA 1
ATOM 1355 C C . LEU A 1 166 ? 1.047 2.918 6.128 1.00 95.88 166 LEU A C 1
ATOM 1357 O O . LEU A 1 166 ? 1.307 4.029 6.590 1.00 95.88 166 LEU A O 1
ATOM 1361 N N . SER A 1 167 ? 1.701 1.816 6.507 1.00 95.19 167 SER A N 1
ATOM 1362 C CA . SER A 1 167 ? 2.761 1.836 7.525 1.00 95.19 167 SER A CA 1
ATOM 1363 C C . SER A 1 167 ? 3.958 2.710 7.128 1.00 95.19 167 SER A C 1
ATOM 1365 O O . SER A 1 167 ? 4.549 3.372 7.978 1.00 95.19 167 SER A O 1
ATOM 1367 N N . LYS A 1 168 ? 4.296 2.768 5.832 1.00 95.44 168 LYS A N 1
ATOM 1368 C CA . LYS A 1 168 ? 5.462 3.510 5.320 1.00 95.44 168 LYS A CA 1
ATOM 1369 C C . LYS A 1 168 ? 5.136 4.911 4.807 1.00 95.44 168 LYS A C 1
ATOM 1371 O O . LYS A 1 168 ? 5.958 5.815 4.934 1.00 95.44 168 LYS A O 1
ATOM 1376 N N . CYS A 1 169 ? 3.970 5.104 4.201 1.00 95.00 169 CYS A N 1
ATOM 1377 C CA . CYS A 1 169 ? 3.659 6.306 3.431 1.00 95.00 169 CYS A CA 1
ATOM 1378 C C . CYS A 1 169 ? 2.858 7.351 4.214 1.00 95.00 169 CYS A C 1
ATOM 1380 O O . CYS A 1 169 ? 2.943 8.531 3.880 1.00 95.00 169 CYS A O 1
ATOM 1382 N N . LEU A 1 170 ? 2.110 6.979 5.262 1.00 92.12 170 LEU A N 1
ATOM 1383 C CA . LEU A 1 170 ? 1.301 7.946 6.023 1.00 92.12 170 LEU A CA 1
ATOM 1384 C C . LEU A 1 170 ? 2.155 9.051 6.666 1.00 92.12 170 LEU A C 1
ATOM 1386 O O . LEU A 1 170 ? 1.734 10.205 6.720 1.00 92.12 170 LEU A O 1
ATOM 1390 N N . CYS A 1 171 ? 3.388 8.744 7.081 1.00 89.62 171 CYS A N 1
ATOM 1391 C CA . CYS A 1 171 ? 4.308 9.742 7.640 1.00 89.62 171 CYS A CA 1
ATOM 1392 C C . CYS A 1 171 ? 4.754 10.806 6.619 1.00 89.62 171 CYS A C 1
ATOM 1394 O O . CYS A 1 171 ? 5.239 11.864 7.014 1.00 89.62 171 CYS A O 1
ATOM 1396 N N . LYS A 1 172 ? 4.566 10.554 5.316 1.00 91.38 172 LYS A N 1
ATOM 1397 C CA . LYS A 1 172 ? 4.907 11.469 4.217 1.00 91.38 172 LYS A CA 1
ATOM 1398 C C . LYS A 1 172 ? 3.775 12.438 3.862 1.00 91.38 172 LYS A C 1
ATOM 1400 O O . LYS A 1 172 ? 3.951 13.271 2.978 1.00 91.38 172 LYS A O 1
ATOM 1405 N N . ILE A 1 173 ? 2.617 12.333 4.514 1.00 89.62 173 ILE A N 1
ATOM 1406 C CA . ILE A 1 173 ? 1.429 13.140 4.211 1.00 89.62 173 ILE A CA 1
ATOM 1407 C C . ILE A 1 173 ? 1.303 14.308 5.202 1.00 89.62 173 ILE A C 1
ATOM 1409 O O . ILE A 1 173 ? 1.515 14.155 6.412 1.00 89.62 173 ILE A O 1
ATOM 1413 N N . SER A 1 174 ? 0.910 15.482 4.694 1.00 84.62 174 SER A N 1
ATOM 1414 C CA . SER A 1 174 ? 0.596 16.664 5.514 1.00 84.62 174 SER A CA 1
ATOM 1415 C C . SER A 1 174 ? -0.547 16.397 6.506 1.00 84.62 174 SER A C 1
ATOM 1417 O O . SER A 1 174 ? -1.361 15.494 6.326 1.00 84.62 174 SER A O 1
ATOM 1419 N N . ARG A 1 175 ? -0.630 17.184 7.584 1.00 74.06 175 ARG A N 1
ATOM 1420 C CA . ARG A 1 175 ? -1.784 17.173 8.507 1.00 74.06 175 ARG A CA 1
ATOM 1421 C C . ARG A 1 175 ? -3.037 17.797 7.900 1.00 74.06 175 ARG A C 1
ATOM 1423 O O . ARG A 1 175 ? -4.134 17.420 8.275 1.00 74.06 175 ARG A O 1
ATOM 1430 N N . SER A 1 176 ? -2.858 18.720 6.961 1.00 75.31 176 SER A N 1
ATOM 1431 C CA . SER A 1 176 ? -3.947 19.399 6.256 1.00 75.31 176 SER A CA 1
ATOM 1432 C C . SER A 1 176 ? -4.508 18.596 5.079 1.00 75.31 176 SER A C 1
ATOM 1434 O O . SER A 1 176 ? -5.339 19.108 4.336 1.00 75.31 176 SER A O 1
ATOM 1436 N N . ASP A 1 177 ? -4.027 17.369 4.856 1.00 77.25 177 ASP A N 1
ATOM 1437 C CA . ASP A 1 177 ? -4.477 16.562 3.729 1.00 77.25 177 ASP A CA 1
ATOM 1438 C C . ASP A 1 177 ? -5.814 15.884 4.039 1.00 77.25 177 ASP A C 1
ATOM 1440 O O . ASP A 1 177 ? -5.889 14.838 4.688 1.00 77.25 177 ASP A O 1
ATOM 1444 N N . GLU A 1 178 ? -6.888 16.501 3.561 1.00 68.12 178 GLU A N 1
ATOM 1445 C CA . GLU A 1 178 ? -8.251 16.033 3.798 1.00 68.12 178 GLU A CA 1
ATOM 1446 C C . GLU A 1 178 ? -8.618 14.782 2.989 1.00 68.12 178 GLU A C 1
ATOM 1448 O O . GLU A 1 178 ? -9.611 14.122 3.299 1.00 68.12 178 GLU A O 1
ATOM 1453 N N . THR A 1 179 ? -7.836 14.430 1.962 1.00 70.31 179 THR A N 1
ATOM 1454 C CA . THR A 1 179 ? -8.170 13.351 1.014 1.00 70.31 179 THR A CA 1
ATOM 1455 C C . THR A 1 179 ? -8.327 12.009 1.720 1.00 70.31 179 THR A C 1
ATOM 1457 O O . THR A 1 179 ? -9.202 11.215 1.375 1.00 70.31 179 THR A O 1
ATOM 1460 N N . LEU A 1 180 ? -7.467 11.752 2.709 1.00 71.69 180 LEU A N 1
ATOM 1461 C CA . LEU A 1 180 ? -7.488 10.524 3.497 1.00 71.69 180 LEU A CA 1
ATOM 1462 C C . LEU A 1 180 ? -8.452 10.628 4.688 1.00 71.69 180 LEU A C 1
ATOM 1464 O O . LEU A 1 180 ? -9.123 9.651 5.005 1.00 71.69 180 LEU A O 1
ATOM 1468 N N . LEU A 1 181 ? -8.557 11.814 5.296 1.00 64.69 181 LEU A N 1
ATOM 1469 C CA . LEU A 1 181 ? -9.416 12.076 6.457 1.00 64.69 181 LEU A CA 1
ATOM 1470 C C . LEU A 1 181 ? -10.914 11.990 6.131 1.00 64.69 181 LEU A C 1
ATOM 1472 O O . LEU A 1 181 ? -11.709 11.669 7.001 1.00 64.69 181 LEU A O 1
ATOM 1476 N N . LYS A 1 182 ? -11.307 12.243 4.878 1.00 73.31 182 LYS A N 1
ATOM 1477 C CA . LYS A 1 182 ? -12.707 12.158 4.428 1.00 73.31 182 LYS A CA 1
ATOM 1478 C C . LYS A 1 182 ? -13.139 10.750 4.006 1.00 73.31 182 LYS A C 1
ATOM 1480 O O . LYS A 1 182 ? -14.289 10.566 3.602 1.00 73.31 182 LYS A O 1
ATOM 1485 N N . LYS A 1 183 ? -12.245 9.753 4.034 1.00 79.12 183 LYS A N 1
ATOM 1486 C CA . LYS A 1 183 ? -12.606 8.390 3.626 1.00 79.12 183 LYS A CA 1
ATOM 1487 C C . LYS A 1 183 ? -13.463 7.710 4.682 1.00 79.12 183 LYS A C 1
ATOM 1489 O O . LYS A 1 183 ? -13.147 7.711 5.864 1.00 79.12 183 LYS A O 1
ATOM 1494 N N . ARG A 1 184 ? -14.518 7.058 4.204 1.00 82.44 184 ARG A N 1
ATOM 1495 C CA . ARG A 1 184 ? -15.392 6.205 5.003 1.00 82.44 184 ARG A CA 1
ATOM 1496 C C . ARG A 1 184 ? -14.817 4.801 5.106 1.00 82.44 184 ARG A C 1
ATOM 1498 O O . ARG A 1 184 ? -14.534 4.175 4.086 1.00 82.44 184 ARG A O 1
ATOM 1505 N N . PHE A 1 185 ? -14.658 4.309 6.329 1.00 85.50 185 PHE A N 1
ATOM 1506 C CA . PHE A 1 185 ? -14.048 3.004 6.609 1.00 85.50 185 PHE A CA 1
ATOM 1507 C C . PHE A 1 185 ? -15.066 1.917 6.982 1.00 85.50 185 PHE A C 1
ATOM 1509 O O . PHE A 1 185 ? -14.666 0.820 7.376 1.00 85.50 185 PHE A O 1
ATOM 151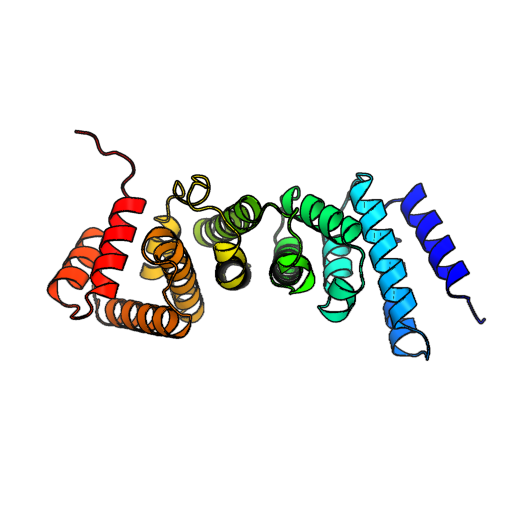6 N N . ASP A 1 186 ? -16.366 2.177 6.788 1.00 85.88 186 ASP A N 1
ATOM 1517 C CA . ASP A 1 186 ? -17.464 1.249 7.098 1.00 85.88 186 ASP A CA 1
ATOM 1518 C C . ASP A 1 186 ? -17.231 -0.138 6.494 1.00 85.88 186 ASP A C 1
ATOM 1520 O O . ASP A 1 186 ? -17.408 -1.157 7.154 1.00 85.88 186 ASP A O 1
ATOM 1524 N N . CYS A 1 187 ? -16.790 -0.191 5.235 1.00 87.12 187 CYS A N 1
ATOM 1525 C CA . CYS A 1 187 ? -16.568 -1.452 4.538 1.00 87.12 187 CYS A CA 1
ATOM 1526 C C . CYS A 1 187 ? -15.452 -2.288 5.185 1.00 87.12 187 CYS A C 1
ATOM 1528 O O . CYS A 1 187 ? -15.593 -3.498 5.356 1.00 87.12 187 CYS A O 1
ATOM 1530 N N . LEU A 1 188 ? -14.360 -1.640 5.593 1.00 89.88 188 LEU A N 1
ATOM 1531 C CA . LEU A 1 188 ? -13.227 -2.311 6.223 1.00 89.88 188 LEU A CA 1
ATOM 1532 C C . LEU A 1 188 ? -13.560 -2.770 7.643 1.00 89.88 188 LEU A C 1
ATOM 1534 O O . LEU A 1 188 ? -13.177 -3.872 8.037 1.00 89.88 188 LEU A O 1
ATOM 1538 N N . PHE A 1 189 ? -14.320 -1.963 8.383 1.00 89.31 189 PHE A N 1
ATOM 1539 C CA . PHE A 1 189 ? -14.836 -2.350 9.689 1.00 89.31 189 PHE A CA 1
ATOM 1540 C C . PHE A 1 189 ? -15.827 -3.518 9.581 1.00 89.31 189 PHE A C 1
ATOM 1542 O O . PHE A 1 189 ? -15.685 -4.520 10.278 1.00 89.31 189 PHE A O 1
ATOM 1549 N N . ASN A 1 190 ? -16.763 -3.469 8.632 1.00 87.62 190 ASN A N 1
ATOM 1550 C CA . ASN A 1 190 ? -17.666 -4.585 8.349 1.00 87.62 190 ASN A CA 1
ATOM 1551 C C . ASN A 1 190 ? -16.898 -5.859 7.984 1.00 87.62 190 ASN A C 1
ATOM 1553 O O . ASN A 1 190 ? -17.232 -6.944 8.468 1.00 87.62 190 ASN A O 1
ATOM 1557 N N . TYR A 1 191 ? -15.838 -5.738 7.183 1.00 89.06 191 TYR A N 1
ATOM 1558 C CA . TYR A 1 191 ? -14.977 -6.863 6.827 1.00 89.06 191 TYR A CA 1
ATOM 1559 C C . TYR A 1 191 ? -14.224 -7.435 8.035 1.00 89.06 191 TYR A C 1
ATOM 1561 O O . TYR A 1 191 ? -14.126 -8.653 8.174 1.00 89.06 191 TYR A O 1
ATOM 1569 N N . LEU A 1 192 ? -13.742 -6.592 8.952 1.00 89.31 192 LEU A N 1
ATOM 1570 C CA . LEU A 1 192 ? -13.165 -7.039 10.222 1.00 89.31 192 LEU A CA 1
ATOM 1571 C C . LEU A 1 192 ? -14.151 -7.905 11.017 1.00 89.31 192 LEU A C 1
ATOM 1573 O O . LEU A 1 192 ? -13.746 -8.912 11.595 1.00 89.31 192 LEU A O 1
ATOM 1577 N N . MET A 1 193 ? -15.429 -7.539 11.051 1.00 84.69 193 MET A N 1
ATOM 1578 C CA . MET A 1 193 ? -16.418 -8.285 11.830 1.00 84.69 193 MET A CA 1
ATOM 1579 C C . MET A 1 193 ? -16.855 -9.587 11.151 1.00 84.69 193 MET A C 1
ATOM 1581 O O . MET A 1 193 ? -17.036 -10.600 11.821 1.00 84.69 193 MET A O 1
ATOM 1585 N N . THR A 1 194 ? -17.030 -9.556 9.830 1.00 83.44 194 THR A N 1
ATOM 1586 C CA . THR A 1 194 ? -17.664 -10.640 9.057 1.00 83.44 194 THR A CA 1
ATOM 1587 C C . THR A 1 194 ? -16.671 -11.569 8.360 1.00 83.44 194 THR A C 1
ATOM 1589 O O . THR A 1 194 ? -17.040 -12.666 7.946 1.00 83.44 194 THR A O 1
ATOM 1592 N N . GLY A 1 195 ? -15.409 -11.159 8.219 1.00 78.06 195 GLY A N 1
ATOM 1593 C CA . GLY A 1 195 ? -14.386 -11.927 7.523 1.00 78.06 195 GLY A CA 1
ATOM 1594 C C . GLY A 1 195 ? -14.095 -13.267 8.204 1.00 78.06 195 GLY A C 1
ATOM 1595 O O . GLY A 1 195 ? -13.858 -13.343 9.406 1.00 78.06 195 GLY A O 1
ATOM 1596 N N . PHE A 1 196 ? -14.048 -14.347 7.428 1.00 72.94 196 PHE A N 1
ATOM 1597 C CA . PHE A 1 196 ? -13.754 -15.677 7.975 1.00 72.94 196 PHE A CA 1
ATOM 1598 C C . PHE A 1 196 ? -12.251 -15.930 8.161 1.00 72.94 196 PHE A C 1
ATOM 1600 O O . PHE A 1 196 ? -11.848 -16.702 9.026 1.00 72.94 196 PHE A O 1
ATOM 1607 N N . ASN A 1 197 ? -11.403 -15.275 7.362 1.00 84.75 197 ASN A N 1
ATOM 1608 C CA . ASN A 1 197 ? -9.957 -15.470 7.406 1.00 84.75 197 ASN A CA 1
ATOM 1609 C C . ASN A 1 197 ? -9.303 -14.580 8.478 1.00 84.75 197 ASN A C 1
ATOM 1611 O O . ASN A 1 197 ? -9.360 -13.350 8.401 1.00 84.75 197 ASN A O 1
ATOM 1615 N N . GLN A 1 198 ? -8.632 -15.206 9.450 1.00 85.44 198 GLN A N 1
ATOM 1616 C CA . GLN A 1 198 ? -7.953 -14.514 10.550 1.00 85.44 198 GLN A CA 1
ATOM 1617 C C . GLN A 1 198 ? -6.863 -13.545 10.066 1.00 85.44 198 GLN A C 1
ATOM 1619 O O . GLN A 1 198 ? -6.819 -12.405 10.524 1.00 85.44 198 GLN A O 1
ATOM 1624 N N . ARG A 1 199 ? -6.018 -13.964 9.116 1.00 87.94 199 ARG A N 1
ATOM 1625 C CA . ARG A 1 199 ? -4.931 -13.136 8.567 1.00 87.94 199 ARG A CA 1
ATOM 1626 C C . ARG A 1 199 ? -5.487 -11.907 7.847 1.00 87.94 199 ARG A C 1
ATOM 1628 O O . ARG A 1 199 ? -4.983 -10.803 8.031 1.00 87.94 199 ARG A O 1
ATOM 1635 N N . SER A 1 200 ? -6.563 -12.070 7.079 1.00 88.44 200 SER A N 1
ATOM 1636 C CA . SER A 1 200 ? -7.220 -10.945 6.407 1.00 88.44 200 SER A CA 1
ATOM 1637 C C . SER A 1 200 ? -7.862 -9.972 7.402 1.00 88.44 200 SER A C 1
ATOM 1639 O O . SER A 1 200 ? -7.787 -8.761 7.207 1.00 88.44 200 SER A O 1
ATOM 1641 N N . ARG A 1 201 ? -8.462 -10.475 8.490 1.00 89.62 201 ARG A N 1
ATOM 1642 C CA . ARG A 1 201 ? -9.003 -9.627 9.565 1.00 89.62 201 ARG A CA 1
ATOM 1643 C C . ARG A 1 201 ? -7.913 -8.840 10.282 1.00 89.62 201 ARG A C 1
ATOM 1645 O O . ARG A 1 201 ? -8.089 -7.649 10.506 1.00 89.62 201 ARG A O 1
ATOM 1652 N N . GLN A 1 202 ? -6.785 -9.476 10.594 1.00 92.69 202 GLN A N 1
ATOM 1653 C CA . GLN A 1 202 ? -5.626 -8.800 11.184 1.00 92.69 202 GLN A CA 1
ATOM 1654 C C . GLN A 1 202 ? -5.115 -7.674 10.282 1.00 92.69 202 GLN A C 1
ATOM 1656 O O . GLN A 1 202 ? -4.889 -6.568 10.763 1.00 92.69 202 GLN A O 1
ATOM 1661 N N . ALA A 1 203 ? -5.010 -7.916 8.973 1.00 94.50 203 ALA A N 1
ATOM 1662 C CA . ALA A 1 203 ? -4.614 -6.880 8.025 1.00 94.50 203 ALA A CA 1
ATOM 1663 C C . ALA A 1 203 ? -5.633 -5.724 7.957 1.00 94.50 203 ALA A C 1
ATOM 1665 O O . ALA A 1 203 ? -5.241 -4.560 7.910 1.00 94.50 203 ALA A O 1
ATOM 1666 N N . ALA A 1 204 ? -6.935 -6.021 8.022 1.00 94.12 204 ALA A N 1
ATOM 1667 C CA . ALA A 1 204 ? -7.973 -4.993 8.084 1.00 94.12 204 ALA A CA 1
ATOM 1668 C C . ALA A 1 204 ? -7.864 -4.124 9.351 1.00 94.12 204 ALA A C 1
ATOM 1670 O O . ALA A 1 204 ? -7.940 -2.899 9.251 1.00 94.12 204 ALA A O 1
ATOM 1671 N N . VAL A 1 205 ? -7.619 -4.726 10.524 1.00 95.00 205 V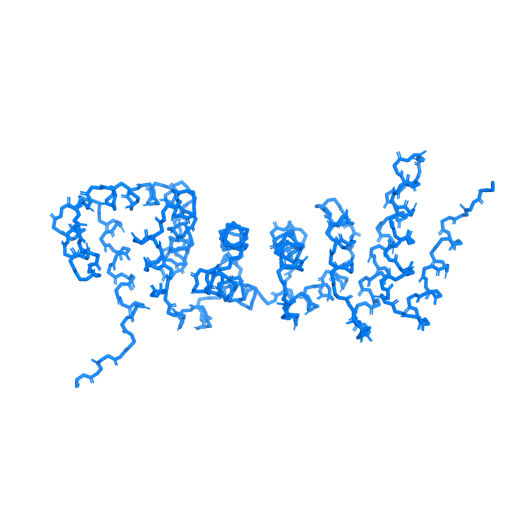AL A N 1
ATOM 1672 C CA . VAL A 1 205 ? -7.359 -3.965 11.763 1.00 95.00 205 VAL A CA 1
ATOM 1673 C C . VAL A 1 205 ? -6.099 -3.129 11.635 1.00 95.00 205 VAL A C 1
ATOM 1675 O O . VAL A 1 205 ? -6.140 -1.951 11.965 1.00 95.00 205 VAL A O 1
ATOM 1678 N N . ALA A 1 206 ? -5.002 -3.695 11.131 1.00 96.50 206 ALA A N 1
ATOM 1679 C CA . ALA A 1 206 ? -3.744 -2.970 10.985 1.00 96.50 206 ALA A CA 1
ATOM 1680 C C . ALA A 1 206 ? -3.912 -1.718 10.108 1.00 96.50 206 ALA A C 1
ATOM 1682 O O . ALA A 1 206 ? -3.434 -0.645 10.468 1.00 96.50 206 ALA A O 1
ATOM 1683 N N . ILE A 1 207 ? -4.666 -1.810 9.006 1.00 95.69 207 ILE A N 1
ATOM 1684 C CA . ILE A 1 207 ? -5.028 -0.642 8.187 1.00 95.69 207 ILE A CA 1
ATOM 1685 C C . ILE A 1 207 ? -5.794 0.398 9.018 1.00 95.69 207 ILE A C 1
ATOM 1687 O O . ILE A 1 207 ? -5.420 1.572 9.007 1.00 95.69 207 ILE A O 1
ATOM 1691 N N . LEU A 1 208 ? -6.833 -0.011 9.758 1.00 94.31 208 LEU A N 1
ATOM 1692 C CA . LEU A 1 208 ? -7.607 0.901 10.612 1.00 94.31 208 LEU A CA 1
ATOM 1693 C C . LEU A 1 208 ? -6.735 1.552 11.692 1.00 94.31 208 LEU A C 1
ATOM 1695 O O . LEU A 1 208 ? -6.876 2.742 11.942 1.00 94.31 208 LEU A O 1
ATOM 1699 N N . VAL A 1 209 ? -5.813 0.805 12.298 1.00 95.81 209 VAL A N 1
ATOM 1700 C CA . VAL A 1 209 ? -4.879 1.304 13.316 1.00 95.81 209 VAL A CA 1
ATOM 1701 C C . VAL A 1 209 ? -3.880 2.293 12.719 1.00 95.81 209 VAL A C 1
ATOM 1703 O O . VAL A 1 209 ? -3.630 3.338 13.318 1.00 95.81 209 VAL A O 1
ATOM 1706 N N . HIS A 1 210 ? -3.342 2.026 11.527 1.00 94.81 210 HIS A N 1
ATOM 1707 C CA . HIS A 1 210 ? -2.460 2.968 10.838 1.00 94.81 210 HIS A CA 1
ATOM 1708 C C . HIS A 1 210 ? -3.171 4.293 10.543 1.00 94.81 210 HIS A C 1
ATOM 1710 O O . HIS A 1 210 ? -2.610 5.360 10.801 1.00 94.81 210 HIS A O 1
ATOM 1716 N N . VAL A 1 211 ? -4.411 4.241 10.049 1.00 91.94 211 VAL A N 1
ATOM 1717 C CA . VAL A 1 211 ? -5.202 5.446 9.759 1.00 91.94 211 VAL A CA 1
ATOM 1718 C C . VAL A 1 211 ? -5.622 6.166 11.044 1.00 91.94 211 VAL A C 1
ATOM 1720 O O . VAL A 1 211 ? -5.525 7.393 11.106 1.00 91.94 211 VAL A O 1
ATOM 1723 N N . PHE A 1 212 ? -6.025 5.425 12.078 1.00 92.06 212 PHE A N 1
ATOM 1724 C CA . PHE A 1 212 ? -6.322 5.972 13.399 1.00 92.06 212 PHE A CA 1
ATOM 1725 C C . PHE A 1 212 ? -5.110 6.719 13.950 1.00 92.06 212 PHE A C 1
ATOM 1727 O O . PHE A 1 212 ? -5.197 7.920 14.170 1.00 92.06 212 PHE A O 1
ATOM 1734 N N . SER A 1 213 ? -3.949 6.063 14.050 1.00 92.25 213 SER A N 1
ATOM 1735 C CA . SER A 1 213 ? -2.701 6.696 14.486 1.00 92.25 213 SER A CA 1
ATOM 1736 C C . SER A 1 213 ? -2.383 7.940 13.656 1.00 92.25 213 SER A C 1
ATOM 1738 O O . SER A 1 213 ? -2.087 8.994 14.210 1.00 92.25 213 SER A O 1
ATOM 1740 N N . PHE A 1 214 ? -2.509 7.885 12.332 1.00 90.25 214 PHE A N 1
ATOM 1741 C CA . PHE A 1 214 ? -2.276 9.061 11.495 1.00 90.25 214 PHE A CA 1
ATOM 1742 C C . PHE A 1 214 ? -3.184 10.255 11.837 1.00 90.25 214 PHE A C 1
ATOM 1744 O O . PHE A 1 214 ? -2.730 11.405 11.757 1.00 90.25 214 PHE A O 1
ATOM 1751 N N . SER A 1 215 ? -4.434 9.970 12.203 1.00 87.12 215 SER A N 1
ATOM 1752 C CA . SER A 1 215 ? -5.494 10.953 12.444 1.00 87.12 215 SER A CA 1
ATOM 1753 C C . SER A 1 215 ? -5.509 11.481 13.881 1.00 87.12 215 SER A C 1
ATOM 1755 O O . SER A 1 215 ? -5.793 12.657 14.088 1.00 87.12 215 SER A O 1
ATOM 1757 N N . THR A 1 216 ? -5.198 10.638 14.868 1.00 85.06 216 THR A N 1
ATOM 1758 C CA . THR A 1 216 ? -5.388 10.933 16.299 1.00 85.06 216 THR A CA 1
ATOM 1759 C C . THR A 1 216 ? -4.079 10.983 17.086 1.00 85.06 216 THR A C 1
ATOM 1761 O O . THR A 1 216 ? -3.941 11.816 17.978 1.00 85.06 216 THR A O 1
ATOM 1764 N N . ASN A 1 217 ? -3.086 10.152 16.748 1.00 83.50 217 ASN A N 1
ATOM 1765 C CA . ASN A 1 217 ? -1.787 10.118 17.425 1.00 83.50 217 ASN A CA 1
ATOM 1766 C C . ASN A 1 217 ? -0.658 9.605 16.509 1.00 83.50 217 ASN A C 1
ATOM 1768 O O . ASN A 1 217 ? -0.340 8.409 16.475 1.00 83.50 217 ASN A O 1
ATOM 1772 N N . ARG A 1 218 ? -0.016 10.525 15.772 1.00 79.88 218 ARG A N 1
ATOM 1773 C CA . ARG A 1 218 ? 1.076 10.190 14.833 1.00 79.88 218 ARG A CA 1
ATOM 1774 C C . ARG A 1 218 ? 2.346 9.687 15.513 1.00 79.88 218 ARG A C 1
ATOM 1776 O O . ARG A 1 218 ? 3.195 9.125 14.829 1.00 79.88 218 ARG A O 1
ATOM 1783 N N . ASN A 1 219 ? 2.479 9.906 16.819 1.00 84.69 219 ASN A N 1
ATOM 1784 C CA . ASN A 1 219 ? 3.649 9.480 17.577 1.00 84.69 219 ASN A CA 1
ATOM 1785 C C . ASN A 1 219 ? 3.533 8.031 18.053 1.00 84.69 219 ASN A C 1
ATOM 1787 O O . ASN A 1 219 ? 4.495 7.522 18.617 1.00 84.69 219 ASN A O 1
ATOM 1791 N N . MET A 1 220 ? 2.389 7.377 17.811 1.00 92.50 220 MET A N 1
ATOM 1792 C CA . MET A 1 220 ? 2.230 5.959 18.094 1.00 92.50 220 MET A CA 1
ATOM 1793 C C . MET A 1 220 ? 3.303 5.165 17.339 1.00 92.50 220 MET A C 1
ATOM 1795 O O . MET A 1 220 ? 3.379 5.190 16.103 1.00 92.50 220 MET A O 1
ATOM 1799 N N . THR A 1 221 ? 4.140 4.484 18.105 1.00 93.44 221 THR A N 1
ATOM 1800 C CA . THR A 1 221 ? 5.209 3.608 17.631 1.00 93.44 221 THR A CA 1
ATOM 1801 C C . THR A 1 221 ? 4.634 2.367 16.948 1.00 93.44 221 THR A C 1
ATOM 1803 O O . THR A 1 221 ? 3.457 2.036 17.101 1.00 93.44 221 THR A O 1
ATOM 1806 N N . GLU A 1 222 ? 5.455 1.653 16.175 1.00 92.19 222 GLU A N 1
ATOM 1807 C CA . GLU A 1 222 ? 5.011 0.403 15.542 1.00 92.19 222 GLU A CA 1
ATOM 1808 C C . GLU A 1 222 ? 4.658 -0.679 16.578 1.00 92.19 222 GLU A C 1
ATOM 1810 O O . GLU A 1 222 ? 3.702 -1.426 16.369 1.00 92.19 222 GLU A O 1
ATOM 1815 N N . ASP A 1 223 ? 5.339 -0.702 17.727 1.00 95.50 223 ASP A N 1
ATOM 1816 C CA . ASP A 1 223 ? 5.018 -1.613 18.831 1.00 95.50 223 ASP A CA 1
ATOM 1817 C C . ASP A 1 223 ? 3.663 -1.273 19.464 1.00 95.50 223 ASP A C 1
ATOM 1819 O O . ASP A 1 223 ? 2.836 -2.160 19.675 1.00 95.50 223 ASP A O 1
ATOM 1823 N N . GLU A 1 224 ? 3.374 0.011 19.694 1.00 95.56 224 GLU A N 1
ATOM 1824 C CA . GLU A 1 224 ? 2.061 0.448 20.185 1.00 95.56 224 GLU A CA 1
ATOM 1825 C C . GLU A 1 224 ? 0.941 0.130 19.185 1.00 95.56 224 GLU A C 1
ATOM 1827 O O . GLU A 1 224 ? -0.120 -0.345 19.589 1.00 95.56 224 GLU A O 1
ATOM 1832 N N . LYS A 1 225 ? 1.173 0.314 17.877 1.00 95.62 225 LYS A N 1
ATOM 1833 C CA . LYS A 1 225 ? 0.210 -0.078 16.829 1.00 95.62 225 LYS A CA 1
ATOM 1834 C C . LYS A 1 225 ? -0.029 -1.588 16.816 1.00 95.62 225 LYS A C 1
ATOM 1836 O O . LYS A 1 225 ? -1.171 -2.029 16.661 1.00 95.62 225 LYS A O 1
ATOM 1841 N N . SER A 1 226 ? 1.026 -2.383 16.978 1.00 95.00 226 SER A N 1
ATOM 1842 C CA . SER A 1 226 ? 0.951 -3.847 17.043 1.00 95.00 226 SER A CA 1
ATOM 1843 C C . SER A 1 226 ? 0.178 -4.323 18.280 1.00 95.00 226 SER A C 1
ATOM 1845 O O . SER A 1 226 ? -0.722 -5.166 18.175 1.00 95.00 226 SER A O 1
ATOM 1847 N N . ASN A 1 227 ? 0.448 -3.716 19.439 1.00 96.19 227 ASN A N 1
ATOM 1848 C CA . ASN A 1 227 ? -0.276 -3.979 20.682 1.00 96.19 227 ASN A CA 1
ATOM 1849 C C . ASN A 1 227 ? -1.756 -3.614 20.543 1.00 96.19 227 ASN A C 1
ATOM 1851 O O . ASN A 1 227 ? -2.615 -4.460 20.790 1.00 96.19 227 ASN A O 1
ATOM 1855 N N . LEU A 1 228 ? -2.064 -2.415 20.038 1.00 96.12 228 LEU A N 1
ATOM 1856 C CA . LEU A 1 228 ? -3.439 -1.976 19.798 1.00 96.12 228 LEU A CA 1
ATOM 1857 C C . LEU A 1 228 ? -4.172 -2.918 18.830 1.00 96.12 228 LEU A C 1
ATOM 1859 O O . LEU A 1 228 ? -5.304 -3.318 19.088 1.00 96.12 228 LEU A O 1
ATOM 1863 N N . THR A 1 229 ? -3.514 -3.339 17.748 1.00 95.56 229 THR A N 1
ATOM 1864 C CA . THR A 1 229 ? -4.063 -4.324 16.800 1.00 95.56 229 THR A CA 1
ATOM 1865 C C . THR A 1 229 ? -4.416 -5.638 17.501 1.00 95.56 229 THR A C 1
ATOM 1867 O O . THR A 1 229 ? -5.501 -6.187 17.292 1.00 95.56 229 THR A O 1
ATOM 1870 N N . THR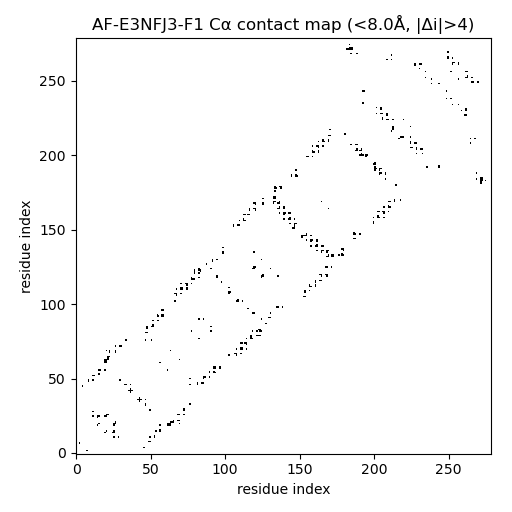 A 1 230 ? -3.523 -6.132 18.359 1.00 94.56 230 THR A N 1
ATOM 1871 C CA . THR A 1 230 ? -3.717 -7.375 19.119 1.00 94.56 230 THR A CA 1
ATOM 1872 C C . THR A 1 230 ? -4.874 -7.255 20.110 1.00 94.56 230 THR A C 1
ATOM 1874 O O . THR A 1 230 ? -5.724 -8.146 20.181 1.00 94.56 230 THR A O 1
ATOM 1877 N N . GLU A 1 231 ? -4.956 -6.140 20.836 1.00 94.88 231 GLU A N 1
ATOM 1878 C CA . GLU A 1 231 ? -6.039 -5.860 21.780 1.00 94.88 231 GLU A CA 1
ATOM 1879 C C . GLU A 1 231 ? -7.402 -5.770 21.083 1.00 94.88 231 GLU A C 1
ATOM 1881 O O . GLU A 1 231 ? -8.371 -6.379 21.547 1.00 94.88 231 GLU A O 1
ATOM 1886 N N . ILE A 1 232 ? -7.475 -5.081 19.938 1.00 93.75 232 ILE A N 1
ATOM 1887 C CA . ILE A 1 232 ? -8.691 -4.995 19.118 1.00 93.75 232 ILE A CA 1
ATOM 1888 C C . ILE A 1 232 ? -9.133 -6.399 18.694 1.00 93.75 232 ILE A C 1
ATOM 1890 O O . ILE A 1 232 ? -10.279 -6.785 18.928 1.00 93.75 232 ILE A O 1
ATOM 1894 N N . ILE A 1 233 ? -8.229 -7.194 18.113 1.00 90.94 233 ILE A N 1
ATOM 1895 C CA . ILE A 1 233 ? -8.538 -8.560 17.662 1.00 90.94 233 ILE A CA 1
ATOM 1896 C C . ILE A 1 233 ? -9.034 -9.429 18.827 1.00 90.94 233 ILE A C 1
ATOM 1898 O O . ILE A 1 233 ? -10.027 -10.144 18.675 1.00 90.94 233 ILE A O 1
ATOM 1902 N N . SER A 1 234 ? -8.405 -9.327 20.000 1.00 89.81 234 SER A N 1
ATOM 1903 C CA . SER A 1 234 ? -8.837 -10.026 21.216 1.00 89.81 234 SER A CA 1
ATOM 1904 C C . SER A 1 234 ? -10.263 -9.639 21.632 1.00 89.81 234 SER A C 1
ATOM 1906 O O . SER A 1 234 ? -11.092 -10.518 21.885 1.00 89.81 234 SER A O 1
ATOM 1908 N N . CYS A 1 235 ? -10.601 -8.344 21.606 1.00 89.38 235 CYS A N 1
ATOM 1909 C CA . CYS A 1 235 ? -11.958 -7.869 21.897 1.00 89.38 235 CYS A CA 1
ATOM 1910 C C . CYS A 1 235 ? -12.989 -8.465 20.931 1.00 89.38 235 CYS A C 1
ATOM 1912 O O . CYS A 1 235 ? -14.030 -8.962 21.362 1.00 89.38 235 CYS A O 1
ATOM 1914 N N . PHE A 1 236 ? -12.684 -8.486 19.632 1.00 86.25 236 PHE A N 1
ATOM 1915 C CA . PHE A 1 236 ? -13.571 -9.077 18.628 1.00 86.25 236 PHE A CA 1
ATOM 1916 C C . PHE A 1 236 ? -13.716 -10.597 18.759 1.00 86.25 236 PHE A C 1
ATOM 1918 O O . PHE A 1 236 ? -14.776 -11.128 18.439 1.00 86.25 236 PHE A O 1
ATOM 1925 N N . HIS A 1 237 ? -12.691 -11.313 19.226 1.00 83.81 237 HIS A N 1
ATOM 1926 C CA . HIS A 1 237 ? -12.815 -12.739 19.544 1.00 83.81 237 HIS A CA 1
ATOM 1927 C C . HIS A 1 237 ? -13.664 -12.989 20.798 1.00 83.81 237 HIS A C 1
ATOM 1929 O O . HIS A 1 237 ? -14.400 -13.979 20.852 1.00 83.81 237 HIS A O 1
ATOM 1935 N N . GLY A 1 238 ? -13.580 -12.100 21.793 1.00 78.19 238 GLY A N 1
ATOM 1936 C CA . GLY A 1 238 ? -14.418 -12.133 22.994 1.00 78.19 238 GLY A CA 1
ATOM 1937 C C . GLY A 1 238 ? -15.889 -11.807 22.717 1.00 78.19 238 GLY A C 1
ATOM 1938 O O . GLY A 1 238 ? -16.773 -12.322 23.402 1.00 78.19 238 GLY A O 1
ATOM 1939 N N . TYR A 1 239 ? -16.167 -11.014 21.679 1.00 78.19 239 TYR A N 1
ATOM 1940 C CA . TYR A 1 239 ? -17.515 -10.691 21.218 1.00 78.19 239 TYR A CA 1
ATOM 1941 C C . TYR A 1 239 ? -18.172 -11.887 20.499 1.00 78.19 239 TYR A C 1
ATOM 1943 O O . TYR A 1 239 ? -18.272 -11.948 19.275 1.00 78.19 239 TYR A O 1
ATOM 1951 N N . ARG A 1 240 ? -18.621 -12.885 21.268 1.00 60.81 240 ARG A N 1
ATOM 1952 C CA . ARG A 1 240 ? -19.385 -14.041 20.767 1.00 60.81 240 ARG A CA 1
ATOM 1953 C C . ARG A 1 240 ? -20.880 -13.713 20.712 1.00 60.81 240 ARG A C 1
ATOM 1955 O O . ARG A 1 240 ? -21.594 -13.947 21.687 1.00 60.81 240 ARG A O 1
ATOM 1962 N N . ARG A 1 241 ? -21.381 -13.187 19.590 1.00 61.19 241 ARG A N 1
ATOM 1963 C CA . ARG A 1 241 ? -22.832 -13.057 19.341 1.00 61.19 241 ARG A CA 1
ATOM 1964 C C . ARG A 1 241 ? -23.223 -13.492 17.932 1.00 61.19 241 ARG A C 1
ATOM 1966 O O . ARG A 1 241 ? -22.458 -13.338 16.989 1.00 61.19 241 ARG A O 1
ATOM 1973 N N . ASN A 1 242 ? -24.451 -14.005 17.817 1.00 56.69 242 ASN A N 1
ATOM 1974 C CA . ASN A 1 242 ? -25.039 -14.518 16.573 1.00 56.69 242 ASN A CA 1
ATOM 1975 C C . ASN A 1 242 ? -25.418 -13.412 15.571 1.00 56.69 242 ASN A C 1
ATOM 1977 O O . ASN A 1 242 ? -25.680 -13.709 14.411 1.00 56.69 242 ASN A O 1
ATOM 1981 N N . SER A 1 243 ? -25.453 -12.148 16.005 1.00 61.53 243 SER A N 1
ATOM 1982 C CA . SER A 1 243 ? -25.725 -10.988 15.155 1.00 61.53 243 SER A CA 1
ATOM 1983 C C . SER A 1 243 ? -24.609 -9.961 15.298 1.00 61.53 243 SER A C 1
ATOM 1985 O O . SER A 1 243 ? -24.297 -9.529 16.411 1.00 61.53 243 SER A O 1
ATOM 1987 N N . ILE A 1 244 ? -24.047 -9.550 14.167 1.00 69.81 244 ILE A N 1
ATOM 1988 C CA . ILE A 1 244 ? -23.035 -8.502 14.087 1.00 69.81 244 ILE A CA 1
ATOM 1989 C C . ILE A 1 244 ? -23.770 -7.191 13.829 1.00 69.81 244 ILE A C 1
ATOM 1991 O O . ILE A 1 244 ? -24.125 -6.878 12.697 1.00 69.81 244 ILE A O 1
ATOM 1995 N N . ASP A 1 245 ? -24.033 -6.457 14.903 1.00 82.50 245 ASP A N 1
ATOM 1996 C CA . ASP A 1 245 ? -24.534 -5.089 14.837 1.00 82.50 245 ASP A CA 1
ATOM 1997 C C . ASP A 1 245 ? -23.434 -4.146 15.336 1.00 82.50 245 ASP A C 1
ATOM 1999 O O . ASP A 1 245 ? -22.856 -4.363 16.405 1.00 82.50 245 ASP A O 1
ATOM 2003 N N . ILE A 1 246 ? -23.126 -3.124 14.533 1.00 82.69 246 ILE A N 1
ATOM 2004 C CA . ILE A 1 246 ? -22.025 -2.182 14.779 1.00 82.69 246 ILE A CA 1
ATOM 2005 C C . ILE A 1 246 ? -22.191 -1.491 16.138 1.00 82.69 246 ILE A C 1
ATOM 2007 O O . ILE A 1 246 ? -21.219 -1.349 16.881 1.00 82.69 246 ILE A O 1
ATOM 2011 N N . TRP A 1 247 ? -23.419 -1.102 16.488 1.00 86.12 247 TRP A N 1
ATOM 2012 C CA . TRP A 1 247 ? -23.706 -0.421 17.747 1.00 86.12 247 TRP A CA 1
ATOM 2013 C C . TRP A 1 247 ? -23.510 -1.353 18.943 1.00 86.12 247 TRP A C 1
ATOM 2015 O O . TRP A 1 247 ? -22.902 -0.977 19.944 1.00 86.12 247 TRP A O 1
ATOM 2025 N N . ASN A 1 248 ? -23.935 -2.609 18.822 1.00 87.25 248 ASN A N 1
ATOM 2026 C CA . ASN A 1 248 ? -23.703 -3.608 19.859 1.00 87.25 248 ASN A CA 1
ATOM 2027 C C . ASN A 1 248 ? -22.210 -3.918 20.059 1.00 87.25 248 ASN A C 1
ATOM 2029 O O . ASN A 1 248 ? -21.801 -4.197 21.188 1.00 87.25 248 ASN A O 1
ATOM 2033 N N . VAL A 1 249 ? -21.400 -3.896 18.995 1.00 86.88 249 VAL A N 1
ATOM 2034 C CA . VAL A 1 249 ? -19.935 -4.036 19.091 1.00 86.88 249 VAL A CA 1
ATOM 2035 C C . VAL A 1 249 ? -19.328 -2.833 19.807 1.00 86.88 249 VAL A C 1
ATOM 2037 O O . VAL A 1 249 ? -18.525 -3.014 20.722 1.00 86.88 249 VAL A O 1
ATOM 2040 N N . HIS A 1 250 ? -19.737 -1.618 19.430 1.00 90.12 250 HIS A N 1
ATOM 2041 C CA . HIS A 1 250 ? -19.299 -0.386 20.085 1.00 90.12 250 HIS A CA 1
ATOM 2042 C C . HIS A 1 250 ? -19.617 -0.404 21.583 1.00 90.12 250 HIS A C 1
ATOM 2044 O O . HIS A 1 250 ? -18.701 -0.288 22.398 1.00 90.12 250 HIS A O 1
ATOM 2050 N N . CYS A 1 251 ? -20.872 -0.674 21.953 1.00 88.94 251 CYS A N 1
ATOM 2051 C CA . CYS A 1 251 ? -21.287 -0.788 23.351 1.00 88.94 251 CYS A CA 1
ATOM 2052 C C . CYS A 1 251 ? -20.478 -1.847 24.106 1.00 88.94 251 CYS A C 1
ATOM 2054 O O . CYS A 1 251 ? -20.001 -1.572 25.203 1.00 88.94 251 CYS A O 1
ATOM 2056 N N . PHE A 1 252 ? -20.270 -3.030 23.520 1.00 90.19 252 PHE A N 1
ATOM 2057 C CA . PHE A 1 252 ? -19.472 -4.079 24.154 1.00 90.19 252 PHE A CA 1
ATOM 2058 C C . PHE A 1 252 ? -18.035 -3.634 24.429 1.00 90.19 252 PHE A C 1
ATOM 2060 O O . PHE A 1 252 ? -17.538 -3.825 25.538 1.00 90.19 252 PHE A O 1
ATOM 2067 N N . ILE A 1 253 ? -17.362 -3.027 23.448 1.00 90.94 253 ILE A N 1
ATOM 2068 C CA . ILE A 1 253 ? -15.995 -2.531 23.631 1.00 90.94 253 ILE A CA 1
ATOM 2069 C C . ILE A 1 253 ? -15.972 -1.459 24.729 1.00 90.94 253 ILE A C 1
ATOM 2071 O O . ILE A 1 253 ? -15.129 -1.521 25.625 1.00 90.94 253 ILE A O 1
ATOM 2075 N N . GLN A 1 254 ? -16.931 -0.535 24.724 1.00 92.56 254 GLN A N 1
ATOM 2076 C CA . GLN A 1 254 ? -17.011 0.533 25.720 1.00 92.56 254 GLN A CA 1
ATOM 2077 C C . GLN A 1 254 ? -17.230 0.011 27.148 1.00 92.56 254 GLN A C 1
ATOM 2079 O O . GLN A 1 254 ? -16.605 0.510 28.091 1.00 92.56 254 GLN A O 1
ATOM 2084 N N . THR A 1 255 ? -18.055 -1.024 27.328 1.00 90.25 255 THR A N 1
ATOM 2085 C CA . THR A 1 255 ? -18.368 -1.576 28.656 1.00 90.25 255 THR A CA 1
ATOM 2086 C C . THR A 1 255 ? -17.366 -2.614 29.145 1.00 90.25 255 THR A C 1
ATOM 2088 O O . THR A 1 255 ? -17.107 -2.700 30.343 1.00 90.25 255 THR A O 1
ATOM 2091 N N . SER A 1 256 ? -16.829 -3.437 28.246 1.00 87.44 256 SER A N 1
ATOM 2092 C CA . SER A 1 256 ? -16.120 -4.670 28.610 1.00 87.44 256 SER A CA 1
ATOM 2093 C C . SER A 1 256 ? -14.616 -4.609 28.354 1.00 87.44 256 SER A C 1
ATOM 2095 O O . SER A 1 256 ? -13.871 -5.361 28.984 1.00 87.44 256 SER A O 1
ATOM 2097 N N . CYS A 1 257 ? -14.140 -3.717 27.478 1.00 90.12 257 CYS A N 1
ATOM 2098 C CA . CYS A 1 257 ? -12.708 -3.528 27.273 1.00 90.12 257 CYS A CA 1
ATOM 2099 C C . CYS A 1 257 ? -12.118 -2.616 28.359 1.00 90.12 257 CYS A C 1
ATOM 2101 O O . CYS A 1 257 ? -12.687 -1.580 28.705 1.00 90.12 257 CYS A O 1
ATOM 2103 N N . LYS A 1 258 ? -10.953 -2.991 28.900 1.00 91.50 258 LYS A N 1
ATOM 2104 C CA . LYS A 1 258 ? -10.199 -2.157 29.853 1.00 91.50 258 LYS A CA 1
ATOM 2105 C C . LYS A 1 258 ? -9.267 -1.157 29.164 1.00 91.50 258 LYS A C 1
ATOM 2107 O O . LYS A 1 258 ? -8.898 -0.168 29.785 1.00 91.50 258 LYS A O 1
ATOM 2112 N N . SER A 1 259 ? -8.884 -1.418 27.915 1.00 93.50 259 SER A N 1
ATOM 2113 C CA . SER A 1 259 ? -7.957 -0.571 27.165 1.00 93.50 259 SER A CA 1
ATOM 2114 C C . SER A 1 259 ? -8.642 0.718 26.728 1.00 93.50 259 SER A C 1
ATOM 2116 O O . SER A 1 259 ? -9.617 0.680 25.975 1.00 93.50 259 SER A O 1
ATOM 2118 N N . SER A 1 260 ? -8.131 1.862 27.188 1.00 92.31 260 SER A N 1
ATOM 2119 C CA . SER A 1 260 ? -8.584 3.176 26.722 1.00 92.31 260 SER A CA 1
ATOM 2120 C C . SER A 1 260 ? -8.274 3.375 25.240 1.00 92.31 260 SER A C 1
ATOM 2122 O O . SER A 1 260 ? -9.119 3.874 24.512 1.00 92.31 260 SER A O 1
ATOM 2124 N N . ALA A 1 261 ? -7.128 2.882 24.760 1.00 93.19 261 ALA A N 1
ATOM 2125 C CA . ALA A 1 261 ? -6.742 3.002 23.357 1.00 93.19 261 ALA A CA 1
ATOM 2126 C C . ALA A 1 261 ? -7.723 2.282 22.414 1.00 93.19 261 ALA A C 1
ATOM 2128 O O . ALA A 1 261 ? -8.055 2.805 21.352 1.00 93.19 261 ALA A O 1
ATOM 2129 N N . VAL A 1 262 ? -8.235 1.108 22.806 1.00 94.06 262 VAL A N 1
ATOM 2130 C CA . VAL A 1 262 ? -9.268 0.395 22.030 1.00 94.06 262 VAL A CA 1
ATOM 2131 C C . VAL A 1 262 ? -10.601 1.154 22.043 1.00 94.06 262 VAL A C 1
ATOM 2133 O O . VAL A 1 262 ? -11.309 1.144 21.035 1.00 94.06 262 VAL A O 1
ATOM 2136 N N . LYS A 1 263 ? -10.945 1.821 23.153 1.00 95.25 263 LYS A N 1
ATOM 2137 C CA . LYS A 1 263 ? -12.149 2.664 23.255 1.00 95.25 263 LYS A CA 1
ATOM 2138 C C . LYS A 1 263 ? -12.053 3.891 22.352 1.00 95.25 263 LYS A C 1
ATOM 2140 O O . LYS A 1 263 ? -12.929 4.099 21.519 1.00 95.25 263 LYS A O 1
ATOM 2145 N N . ASP A 1 264 ? -10.942 4.616 22.431 1.00 94.38 264 ASP A N 1
ATOM 2146 C CA . ASP A 1 264 ? -10.675 5.777 21.578 1.00 94.38 264 ASP A CA 1
ATOM 2147 C C . ASP A 1 264 ? -10.688 5.385 20.095 1.00 94.38 264 ASP A C 1
ATOM 2149 O O . ASP A 1 264 ? -11.229 6.096 19.244 1.00 94.38 264 ASP A O 1
ATOM 2153 N N . TRP A 1 265 ? -10.120 4.218 19.778 1.00 94.62 265 TRP A N 1
ATOM 2154 C CA . TRP A 1 265 ? -10.139 3.668 18.430 1.00 94.62 265 TRP A CA 1
ATOM 2155 C C . TRP A 1 265 ? -11.561 3.378 17.941 1.00 94.62 265 TRP A C 1
ATOM 2157 O O . TRP A 1 265 ? -11.904 3.794 16.833 1.00 94.62 265 TRP A O 1
ATOM 2167 N N . ILE A 1 266 ? -12.401 2.689 18.726 1.00 92.44 266 ILE A N 1
ATOM 2168 C CA . ILE A 1 266 ? -13.761 2.368 18.270 1.00 92.44 266 ILE A CA 1
ATOM 2169 C C . ILE A 1 266 ? -14.620 3.631 18.161 1.00 92.44 266 ILE A C 1
ATOM 2171 O O . ILE A 1 266 ? -15.402 3.737 17.220 1.00 92.44 266 ILE A O 1
ATOM 2175 N N . ASP A 1 267 ? -14.438 4.615 19.044 1.00 92.56 267 ASP A N 1
ATOM 2176 C CA . ASP A 1 267 ? -15.124 5.907 18.951 1.00 92.56 267 ASP A CA 1
ATOM 2177 C C . ASP A 1 267 ? -14.731 6.646 17.670 1.00 92.56 267 ASP A C 1
ATOM 2179 O O . ASP A 1 267 ? -15.599 7.115 16.927 1.00 92.56 267 ASP A O 1
ATOM 2183 N N . TRP A 1 268 ? -13.436 6.663 17.339 1.00 91.88 268 TRP A N 1
ATOM 2184 C CA . TRP A 1 268 ? -12.958 7.205 16.069 1.00 91.88 268 TRP A CA 1
ATOM 2185 C C . TRP A 1 268 ? -13.555 6.464 14.865 1.00 91.88 268 TRP A C 1
ATOM 2187 O O . TRP A 1 268 ? -13.998 7.111 13.912 1.00 91.88 268 TRP A O 1
ATOM 2197 N N . VAL A 1 269 ? -13.622 5.128 14.898 1.00 89.56 269 VAL A N 1
ATOM 2198 C CA . VAL A 1 269 ? -14.254 4.340 13.828 1.00 89.56 269 VAL A CA 1
ATOM 2199 C C . VAL A 1 269 ? -15.730 4.726 13.681 1.00 89.56 269 VAL A C 1
ATOM 2201 O O . VAL A 1 269 ? -16.170 4.993 12.566 1.00 89.56 269 VAL A O 1
ATOM 2204 N N . MET A 1 270 ? -16.483 4.840 14.780 1.00 88.25 270 MET A N 1
ATOM 2205 C CA . MET A 1 270 ? -17.893 5.254 14.756 1.00 88.25 270 MET A CA 1
ATOM 2206 C C . MET A 1 270 ? -18.084 6.641 14.138 1.00 88.25 270 MET A C 1
ATOM 2208 O O . MET A 1 270 ? -18.960 6.810 13.285 1.00 88.25 270 MET A O 1
ATOM 2212 N N . MET A 1 271 ? -17.244 7.615 14.496 1.00 86.50 271 MET A N 1
ATOM 2213 C CA . MET A 1 271 ? -17.282 8.960 13.905 1.00 86.50 271 MET A CA 1
ATOM 2214 C C . MET A 1 271 ? -17.009 8.932 12.394 1.00 86.50 271 MET A C 1
ATOM 2216 O O . MET A 1 271 ? -17.684 9.620 11.635 1.00 86.50 271 MET A O 1
ATOM 2220 N N . ASN A 1 272 ? -16.075 8.092 11.938 1.00 82.38 272 ASN A N 1
ATOM 2221 C CA . ASN A 1 272 ? -15.675 7.997 10.525 1.00 82.38 272 ASN A CA 1
ATOM 2222 C C . ASN A 1 272 ? -16.527 7.022 9.688 1.00 82.38 272 ASN A C 1
ATOM 2224 O O . ASN A 1 272 ? -16.322 6.885 8.480 1.00 82.38 272 ASN A O 1
ATOM 2228 N N . MET A 1 273 ? -17.496 6.356 10.315 1.00 76.56 273 MET A N 1
ATOM 2229 C CA . MET A 1 273 ? -18.597 5.653 9.649 1.00 76.56 273 MET A CA 1
ATOM 2230 C C . MET A 1 273 ? -19.836 6.551 9.513 1.00 76.56 273 MET A C 1
ATOM 2232 O O . MET A 1 273 ? -20.609 6.440 8.562 1.00 76.56 273 MET A O 1
ATOM 2236 N N . SER A 1 274 ? -20.015 7.488 10.442 1.00 59.94 274 SER A N 1
ATOM 2237 C CA . SER A 1 274 ? -21.212 8.319 10.573 1.00 59.94 274 SER A CA 1
ATOM 2238 C C . SER A 1 274 ? -21.017 9.687 9.910 1.00 59.94 274 SER A C 1
ATOM 2240 O O . SER A 1 274 ? -20.890 10.696 10.591 1.00 59.94 274 SER A O 1
ATOM 2242 N N . GLY A 1 275 ? -20.979 9.752 8.577 1.00 49.88 275 GLY A N 1
ATOM 2243 C CA . GLY A 1 275 ? -21.052 11.047 7.884 1.00 49.88 275 GLY A CA 1
ATOM 2244 C C . GLY A 1 275 ? -22.434 11.684 8.079 1.00 49.88 275 GLY A C 1
ATOM 2245 O O . GLY A 1 275 ? -23.418 11.060 7.692 1.00 49.88 275 GLY A O 1
ATOM 2246 N N . ASP A 1 276 ? -22.479 12.866 8.707 1.00 43.62 276 ASP A N 1
ATOM 2247 C CA . ASP A 1 276 ? -23.639 13.746 8.949 1.00 43.62 276 ASP A CA 1
ATOM 2248 C C . ASP A 1 276 ? -25.018 13.063 8.954 1.00 43.62 276 ASP A C 1
ATOM 2250 O O . ASP A 1 276 ? -25.756 13.050 7.968 1.00 43.62 276 ASP A O 1
ATOM 2254 N N . LYS A 1 277 ? -25.437 12.597 10.133 1.00 37.00 277 LYS A N 1
ATOM 2255 C CA . LYS A 1 277 ? -26.837 12.781 10.529 1.00 37.00 277 LYS A CA 1
ATOM 2256 C C . LYS A 1 277 ? -26.924 14.107 11.275 1.00 37.00 277 LYS A C 1
ATOM 2258 O O . LYS A 1 277 ? -27.033 14.121 12.498 1.00 37.00 277 LYS A O 1
ATOM 2263 N N . SER A 1 278 ? -26.831 15.216 10.546 1.00 29.12 278 SER A N 1
ATOM 2264 C CA . SER A 1 278 ? -27.395 16.465 11.045 1.00 29.12 278 SER A CA 1
ATOM 2265 C C . SER A 1 278 ? -28.902 16.233 11.186 1.00 29.12 278 SER A C 1
ATOM 2267 O O . SER A 1 278 ? -29.605 16.114 10.179 1.00 29.12 278 SER A O 1
ATOM 2269 N N . TYR A 1 279 ? -29.356 16.045 12.424 1.00 34.31 279 TYR A N 1
ATOM 2270 C CA . TYR A 1 279 ? -30.746 16.302 12.787 1.00 34.31 279 TYR A CA 1
ATOM 2271 C C . TYR A 1 279 ? -31.044 17.792 12.627 1.00 34.31 279 TYR A C 1
ATOM 2273 O O . TYR A 1 279 ? -30.125 18.598 12.903 1.00 34.31 279 TYR A O 1
#

Mean predicted aligned error: 8.05 Å

Foldseek 3Di:
DPQDLVNLLVVLLVCLVPPNPEPPPNLVSLVVLVVVLVVDDPRVVSLLSSLQSNLVSLLVPRDYPDQLSVLVSLLVSDALVSLQVHDLVSLVSVLVSLLPDDDDDQSRVLSSLSNLLRSQLHPSNLPRLPHPLLSSLLVLVVQQLVCLVPVHPCNLSSLVSNLSSLVRRLVSDDLPPCSLVLDALVSLVVCLLPPPDPSSNLSSLSNLLSSCCSNPNVPQDPVNSVVLSVLLNVLSVVPDDPDDDLVVSLVSCVPPPPDPSNNSSSVSNVVSNDDDPPD

Sequence (279 aa):
MNTTIEQCLDSLDYYLNNWGFQHKTIAPLVYGIHLKVERATYPEELMIKCLGKVIKAIDYGTKFNYVREPFLTLTDLIDEHRLQRITPSQRLSLARYLLAKQPRGEGVLQYYFRLFQRCFTSDAFLASNYINYSMVCSKAIDYVFREISGGGFHRQDALEMGVSILSKCLCKISRSDETLLKKRFDCLFNYLMTGFNQRSRQAAVAILVHVFSFSTNRNMTEDEKSNLTTEIISCFHGYRRNSIDIWNVHCFIQTSCKSSAVKDWIDWVMMNMSGDKSY

Organism: Caenorhabditis remanei (NCBI:txid31234)

Solvent-accessible surface area (backbone atoms only — not comparable to full-atom values): 15866 Å² total; per-residue (Å²): 134,90,78,50,71,63,59,55,51,51,51,48,50,52,44,44,75,73,61,31,58,40,69,89,55,43,45,57,50,54,49,52,48,52,63,52,30,82,73,55,93,75,32,65,67,52,50,43,52,50,51,50,52,53,33,50,44,55,60,74,62,53,75,58,91,53,61,45,49,58,33,44,48,49,40,74,68,59,46,68,74,47,54,59,68,44,51,72,68,46,52,50,37,45,49,51,51,60,72,70,57,79,89,74,60,77,88,33,46,64,37,44,40,53,38,52,32,55,50,59,58,24,68,54,46,68,72,41,87,86,61,65,35,56,60,51,47,45,49,36,50,52,48,30,52,51,23,67,72,70,70,41,96,52,34,61,57,30,29,52,31,28,33,53,37,42,74,61,31,55,83,69,41,66,93,84,54,55,77,62,72,72,52,70,50,50,68,52,53,50,40,43,75,69,49,84,50,65,70,55,26,52,32,39,42,44,38,52,46,46,53,45,29,66,75,78,39,70,81,63,45,72,67,54,47,52,49,51,40,52,52,46,52,50,51,58,68,68,60,80,64,100,66,94,47,73,65,61,51,49,52,45,44,63,72,70,48,88,54,62,69,56,39,55,49,50,52,52,51,51,56,43,54,53,76,79,82,78,125

pLDDT: mean 82.18, std 13.35, range [29.12, 97.69]

Secondary structure (DSSP, 8-state):
----HHHHHHHHHHHHHHH-S-TTTHHHHHHHHHHHHTTSSSHHHHHHHHHHHHHHHHHTT---SS-HHHHHHHHHH--HHHHHHS-HHHHHHHHHHHHH----SHHHHHHHHHHHHHHHTSHHHHT-TTS-HHHHHHHHHHHHHHHHHTT-TTHHHHHHHHHHHHHHHGGGS-TT-HHHHT---HHHHHHHHH-S-HHHHHHHHHHHHHHHHHHH-TT--HHHHHHHHHHHHHHHHH---SS--HHHHHHHHHHH---HHHHHHHHHHHHHH------

Radius of gyration: 22.0 Å; Cα contacts (8 Å, |Δi|>4): 291; chains: 1; bounding box: 61×36×63 Å